Protein AF-A0A024TIN7-F1 (afdb_monomer_lite)

Secondary structure (DSSP, 8-state):
----HHHHHHHHHHHHHHHHHHHHHHHH-HHHHHHHHHHHHHHHHHHHHHHHHHHHHHHHHHHHHHHH--HHHHHHHHHHHHHHHHTHHHHHHHHHHHH-HHHHHHHHHHHHTTT-HHHHHHHHTS---S--HHHHHHHHHHHHHHHHHHHHHHHHHHHHHHHHTHHHHHHHHHHHHTTS-HHHHHHHHHHHHSTTTHHHHHHHHHHHHHHHHHHHHHHHHHHTHHHHHHHHHHHHHHHHHHT-

pLDDT: mean 75.23, std 8.18, range [35.28, 87.31]

Sequence (244 aa):
MPSRLPQHAINAAYGSYLACTGCIRALFHAEFRRSYHGPILWILLSTLAIAIAAHVMVFPVRVFLWLVGLTSLKDGLSNALHRSIAAVPFLCVAASRYLYPALFERLFMMGVAIRSPSLASTLAKIHVDYFTWEYALSVVQFTLYRVVLMLILGTGSLVFTPFFGGLFAVVTFSFKVRRMEVVFALSLLVLYLVSRTRSTALELVRLWFDARAIARELFTPFVDRLPALKAQAISNRDSHQICT

Organism: NCBI:txid157072

Radius of gyration: 22.8 Å; chains: 1; bounding box: 56×33×83 Å

Structure (mmCIF, N/CA/C/O backbone):
data_AF-A0A024TIN7-F1
#
_entry.id   AF-A0A024TIN7-F1
#
loop_
_atom_site.group_PDB
_atom_site.id
_atom_site.type_symbol
_atom_site.label_atom_id
_atom_site.label_alt_id
_atom_site.label_comp_id
_atom_site.label_asym_id
_atom_site.label_entity_id
_atom_site.label_seq_id
_atom_site.pdbx_PDB_ins_code
_atom_site.Cartn_x
_atom_site.Cartn_y
_atom_site.Cartn_z
_atom_site.occupancy
_atom_site.B_iso_or_equiv
_atom_site.auth_seq_id
_atom_site.auth_comp_id
_atom_site.auth_asym_id
_atom_site.auth_atom_id
_atom_site.pdbx_PDB_model_num
ATOM 1 N N . MET A 1 1 ? 24.681 -2.202 20.033 1.00 35.28 1 MET A N 1
ATOM 2 C CA . MET A 1 1 ? 23.216 -1.989 19.988 1.00 35.28 1 MET A CA 1
ATOM 3 C C . MET A 1 1 ? 22.556 -3.339 19.743 1.00 35.28 1 MET A C 1
ATOM 5 O O . MET A 1 1 ? 22.835 -3.911 18.696 1.00 35.28 1 MET A O 1
ATOM 9 N N . PRO A 1 2 ? 21.758 -3.885 20.677 1.00 35.88 2 PRO A N 1
ATOM 10 C CA . PRO A 1 2 ? 21.076 -5.153 20.447 1.00 35.88 2 PRO A CA 1
ATOM 11 C C . PRO A 1 2 ? 20.117 -4.983 19.265 1.00 35.88 2 PRO A C 1
ATOM 13 O O . PRO A 1 2 ? 19.416 -3.971 19.165 1.00 35.88 2 PRO A O 1
ATOM 16 N N . SER A 1 3 ? 20.149 -5.926 18.331 1.00 41.19 3 SER A N 1
ATOM 17 C CA . SER A 1 3 ? 19.382 -5.899 17.091 1.00 41.19 3 SER A CA 1
ATOM 18 C C . SER A 1 3 ? 17.884 -5.794 17.398 1.00 41.19 3 SER A C 1
ATOM 20 O O . SER A 1 3 ? 17.268 -6.729 17.887 1.00 41.19 3 SER A O 1
ATOM 22 N N . ARG A 1 4 ? 17.268 -4.644 17.088 1.00 51.34 4 ARG A N 1
ATOM 23 C CA . ARG A 1 4 ? 15.801 -4.441 17.133 1.00 51.34 4 ARG A CA 1
ATOM 24 C C . ARG A 1 4 ? 15.055 -5.160 15.992 1.00 51.34 4 ARG A C 1
ATOM 26 O O . ARG A 1 4 ? 13.830 -5.131 15.945 1.00 51.34 4 ARG A O 1
ATOM 33 N N . LEU A 1 5 ? 15.798 -5.799 15.084 1.00 49.78 5 LEU A N 1
ATOM 34 C CA . LEU A 1 5 ? 15.315 -6.520 13.899 1.00 49.78 5 LEU A CA 1
ATOM 35 C C . LEU A 1 5 ? 14.232 -7.585 14.180 1.00 49.78 5 LEU A C 1
ATOM 37 O O . LEU A 1 5 ? 13.192 -7.515 13.530 1.00 49.78 5 LEU A O 1
ATOM 41 N N . PRO A 1 6 ? 14.375 -8.520 15.145 1.00 58.91 6 PRO A N 1
ATOM 42 C CA . PRO A 1 6 ? 13.339 -9.525 15.378 1.00 58.91 6 PRO A CA 1
ATOM 43 C C . PRO A 1 6 ? 12.045 -8.899 15.914 1.00 58.91 6 PRO A C 1
ATOM 45 O O . PRO A 1 6 ? 10.958 -9.373 15.603 1.00 58.91 6 PRO A O 1
ATOM 48 N N . GLN A 1 7 ? 12.130 -7.793 16.660 1.00 62.03 7 GLN A N 1
ATOM 49 C CA . GLN A 1 7 ? 10.961 -7.189 17.297 1.00 62.03 7 GLN A CA 1
ATOM 50 C C . GLN A 1 7 ? 9.989 -6.570 16.282 1.00 62.03 7 GLN A C 1
ATOM 52 O O . GLN A 1 7 ? 8.777 -6.685 16.444 1.00 62.03 7 GLN A O 1
ATOM 57 N N . HIS A 1 8 ? 10.494 -5.925 15.225 1.00 62.44 8 HIS A N 1
ATOM 58 C CA . HIS A 1 8 ? 9.642 -5.321 14.195 1.00 62.44 8 HIS A CA 1
ATOM 59 C C . HIS A 1 8 ? 8.907 -6.376 13.366 1.00 62.44 8 HIS A C 1
ATOM 61 O O . HIS A 1 8 ? 7.699 -6.244 13.157 1.00 62.44 8 HIS A O 1
ATOM 67 N N . ALA A 1 9 ? 9.601 -7.447 12.975 1.00 64.19 9 ALA A N 1
ATOM 68 C CA . ALA A 1 9 ? 9.004 -8.575 12.268 1.00 64.19 9 ALA A CA 1
ATOM 69 C C . ALA A 1 9 ? 7.945 -9.295 13.121 1.00 64.19 9 ALA A C 1
ATOM 71 O O . ALA A 1 9 ? 6.843 -9.561 12.640 1.00 64.19 9 ALA A O 1
ATOM 72 N N . ILE A 1 10 ? 8.231 -9.532 14.407 1.00 68.38 10 ILE A N 1
ATOM 73 C CA . ILE A 1 10 ? 7.277 -10.132 15.352 1.00 68.38 10 ILE A CA 1
ATOM 74 C C . ILE A 1 10 ? 6.044 -9.238 15.518 1.00 68.38 10 ILE A C 1
ATOM 76 O O . ILE A 1 10 ? 4.920 -9.727 15.439 1.00 68.38 10 ILE A O 1
ATOM 80 N N . ASN A 1 11 ? 6.226 -7.926 15.682 1.00 67.56 11 ASN A N 1
ATOM 81 C CA . ASN A 1 11 ? 5.112 -6.985 15.805 1.00 67.56 11 ASN A CA 1
ATOM 82 C C . ASN A 1 11 ? 4.251 -6.937 14.534 1.00 67.56 11 ASN A C 1
ATOM 84 O O . ASN A 1 11 ? 3.028 -6.858 14.632 1.00 67.56 11 ASN A O 1
ATOM 88 N N . ALA A 1 12 ? 4.866 -7.010 13.350 1.00 66.75 12 ALA A N 1
ATOM 89 C CA . ALA A 1 12 ? 4.149 -7.041 12.077 1.00 66.75 12 ALA A CA 1
ATOM 90 C C . ALA A 1 12 ? 3.352 -8.344 11.896 1.00 66.75 12 ALA A C 1
ATOM 92 O O . ALA A 1 12 ? 2.175 -8.299 11.529 1.00 66.75 12 ALA A O 1
ATOM 93 N N . ALA A 1 13 ? 3.954 -9.496 12.206 1.00 71.25 13 ALA A N 1
ATOM 94 C CA . ALA A 1 13 ? 3.272 -10.791 12.182 1.00 71.25 13 ALA A CA 1
ATOM 95 C C . ALA A 1 13 ? 2.101 -10.818 13.173 1.00 71.25 13 ALA A C 1
ATOM 97 O O . ALA A 1 13 ? 0.998 -11.251 12.845 1.00 71.25 13 ALA A O 1
ATOM 98 N N . TYR A 1 14 ? 2.321 -10.274 14.367 1.00 72.25 14 TYR A N 1
ATOM 99 C CA . TYR A 1 14 ? 1.317 -10.204 15.412 1.00 72.25 14 TYR A CA 1
ATOM 100 C C . TYR A 1 14 ? 0.159 -9.252 15.065 1.00 72.25 14 TYR A C 1
ATOM 102 O O . TYR A 1 14 ? -1.007 -9.604 15.241 1.00 72.25 14 TYR A O 1
ATOM 110 N N . GLY A 1 15 ? 0.454 -8.078 14.501 1.00 69.75 15 GLY A N 1
ATOM 111 C CA . GLY A 1 15 ? -0.563 -7.157 13.987 1.00 69.75 15 GLY A CA 1
ATOM 112 C C . GLY A 1 15 ? -1.382 -7.768 12.847 1.00 69.75 15 GLY A C 1
ATOM 113 O O . GLY A 1 15 ? -2.603 -7.628 12.823 1.00 69.75 15 GLY A O 1
ATOM 114 N N . SER A 1 16 ? -0.730 -8.520 11.956 1.00 72.06 16 SER A N 1
ATOM 115 C CA . SER A 1 16 ? -1.398 -9.241 10.863 1.00 72.06 16 SER A CA 1
ATOM 116 C C . SER A 1 16 ? -2.324 -10.338 11.393 1.00 72.06 16 SER A C 1
ATOM 118 O O . SER A 1 16 ? -3.466 -10.449 10.954 1.00 72.06 16 SER A O 1
ATOM 120 N N . TYR A 1 17 ? -1.873 -11.104 12.391 1.00 78.88 17 TYR A N 1
ATOM 121 C CA . TYR A 1 17 ? -2.693 -12.106 13.071 1.00 78.88 17 TYR A CA 1
ATOM 122 C C . TYR A 1 17 ? -3.949 -11.489 13.706 1.00 78.88 17 TYR A C 1
ATOM 124 O O . TYR A 1 17 ? -5.056 -11.994 13.505 1.00 78.88 17 TYR A O 1
ATOM 132 N N . LEU A 1 18 ? -3.807 -10.371 14.425 1.00 74.38 18 LEU A N 1
ATOM 133 C CA . LEU A 1 18 ? -4.940 -9.667 15.036 1.00 74.38 18 LEU A CA 1
ATOM 134 C C . LEU A 1 18 ? -5.913 -9.102 13.994 1.00 74.38 18 LEU A C 1
ATOM 136 O O . LEU A 1 18 ? -7.125 -9.189 14.184 1.00 74.38 18 LEU A O 1
ATOM 140 N N . ALA A 1 19 ? -5.405 -8.565 12.882 1.00 73.38 19 ALA A N 1
ATOM 141 C CA . ALA A 1 19 ? -6.241 -8.072 11.791 1.00 73.38 19 ALA A CA 1
ATOM 142 C C . ALA A 1 19 ? -7.048 -9.209 11.141 1.00 73.38 19 ALA A C 1
ATOM 144 O O . ALA A 1 19 ? -8.266 -9.100 11.002 1.00 73.38 19 ALA A O 1
ATOM 145 N N . CYS A 1 20 ? -6.401 -10.332 10.811 1.00 79.31 20 CYS A N 1
ATOM 146 C CA . CYS A 1 20 ? -7.070 -11.490 10.217 1.00 79.31 20 CYS A CA 1
ATOM 147 C C . CYS A 1 20 ? -8.132 -12.078 11.151 1.00 79.31 20 CYS A C 1
ATOM 149 O O . CYS A 1 20 ? -9.267 -12.312 10.739 1.00 79.31 20 CYS A O 1
ATOM 151 N N . THR A 1 21 ? -7.790 -12.285 12.421 1.00 79.31 21 THR A N 1
ATOM 152 C CA . THR A 1 21 ? -8.727 -12.839 13.408 1.00 79.31 21 THR A CA 1
ATOM 153 C C . THR A 1 21 ? -9.888 -11.888 13.714 1.00 79.31 21 THR A C 1
ATOM 155 O O . THR A 1 21 ? -11.022 -12.349 13.845 1.00 79.31 21 THR A O 1
ATOM 158 N N . GLY A 1 22 ? -9.651 -10.572 13.735 1.00 75.44 22 GLY A N 1
ATOM 159 C CA . GLY A 1 22 ? -10.698 -9.550 13.824 1.00 75.44 22 GLY A CA 1
ATOM 160 C C . GLY A 1 22 ? -11.679 -9.607 12.650 1.00 75.44 22 GLY A C 1
ATOM 161 O O . GLY A 1 22 ? -12.890 -9.651 12.870 1.00 75.44 22 GLY A O 1
ATOM 162 N N . CYS A 1 23 ? -11.177 -9.707 11.414 1.00 78.12 23 CYS A N 1
ATOM 163 C CA . CYS A 1 23 ? -12.010 -9.871 10.218 1.00 78.12 23 CYS A CA 1
ATOM 164 C C . CYS A 1 23 ? -12.836 -11.164 10.259 1.00 78.12 23 CYS A C 1
ATOM 166 O O . CYS A 1 23 ? -14.039 -11.132 10.008 1.00 78.12 23 CYS A O 1
ATOM 168 N N . ILE A 1 24 ? -12.221 -12.292 10.629 1.00 81.56 24 ILE A N 1
ATOM 169 C CA . ILE A 1 24 ? -12.917 -13.580 10.766 1.00 81.56 24 ILE A CA 1
ATOM 170 C C . ILE A 1 24 ? -14.047 -13.462 11.795 1.00 81.56 24 ILE A C 1
ATOM 172 O O . ILE A 1 24 ? -15.178 -13.855 11.529 1.00 81.56 24 ILE A O 1
ATOM 176 N N . ARG A 1 25 ? -13.787 -12.868 12.960 1.00 77.62 25 ARG A N 1
ATOM 177 C CA . ARG A 1 25 ? -14.795 -12.729 14.018 1.00 77.62 25 ARG A CA 1
ATOM 178 C C . ARG A 1 25 ? -15.927 -11.777 13.631 1.00 77.62 25 ARG A C 1
ATOM 180 O O . ARG A 1 25 ? -17.085 -12.044 13.947 1.00 77.62 25 ARG A O 1
ATOM 187 N N . ALA A 1 26 ? -15.615 -10.708 12.908 1.00 77.50 26 ALA A N 1
ATOM 188 C CA . ALA A 1 26 ? -16.610 -9.794 12.364 1.00 77.50 26 ALA A CA 1
ATOM 189 C C . ALA A 1 26 ? -17.561 -10.485 11.372 1.00 77.50 26 ALA A C 1
ATOM 191 O O . ALA A 1 26 ? -18.754 -10.182 11.364 1.00 77.50 26 ALA A O 1
ATOM 192 N N . LEU A 1 27 ? -17.075 -11.478 10.613 1.00 77.12 27 LEU A N 1
ATOM 193 C CA . LEU A 1 27 ? -17.925 -12.328 9.771 1.00 77.12 27 LEU A CA 1
ATOM 194 C C . LEU A 1 27 ? -18.885 -13.196 10.594 1.00 77.12 27 LEU A C 1
ATOM 196 O O . LEU A 1 27 ? -19.970 -13.507 10.110 1.00 77.12 27 LEU A O 1
ATOM 200 N N . PHE A 1 28 ? -18.536 -13.566 11.828 1.00 80.06 28 PHE A N 1
ATOM 201 C CA . PHE A 1 28 ? -19.388 -14.377 12.706 1.00 80.06 28 PHE A CA 1
ATOM 202 C C . PHE A 1 28 ? -20.301 -13.555 13.638 1.00 80.06 28 PHE A C 1
ATOM 204 O O . PHE A 1 28 ? -21.284 -14.095 14.144 1.00 80.06 28 PHE A O 1
ATOM 211 N N . HIS A 1 29 ? -20.065 -12.250 13.821 1.00 81.88 29 HIS A N 1
ATOM 212 C CA . HIS A 1 29 ? -20.935 -11.379 14.623 1.00 81.88 29 HIS A CA 1
ATOM 213 C C . HIS A 1 29 ? -22.161 -10.887 13.833 1.00 81.88 29 HIS A C 1
ATOM 215 O O . HIS A 1 29 ? -22.060 -10.046 12.940 1.00 81.88 29 HIS A O 1
ATOM 221 N N . ALA A 1 30 ? -23.354 -11.364 14.206 1.00 78.25 30 ALA A N 1
ATOM 222 C CA . ALA A 1 30 ? -24.607 -11.037 13.519 1.00 78.25 30 ALA A CA 1
ATOM 223 C C . ALA A 1 30 ? -24.955 -9.535 13.532 1.00 78.25 30 ALA A C 1
ATOM 225 O O . ALA A 1 30 ? -25.418 -9.009 12.520 1.00 78.25 30 ALA A O 1
ATOM 226 N N . GLU A 1 31 ? -24.698 -8.838 14.641 1.00 79.31 31 GLU A N 1
ATOM 227 C CA . GLU A 1 31 ? -24.910 -7.387 14.752 1.00 79.31 31 GLU A CA 1
ATOM 228 C C . GLU A 1 31 ? -23.972 -6.603 13.837 1.00 79.31 31 GLU A C 1
ATOM 230 O O . GLU A 1 31 ? -24.406 -5.697 13.131 1.00 79.31 31 GLU A O 1
ATOM 235 N N . PHE A 1 32 ? -22.700 -7.006 13.779 1.00 78.00 32 PHE A N 1
ATOM 236 C CA . PHE A 1 32 ? -21.718 -6.387 12.896 1.00 78.00 32 PHE A CA 1
ATOM 237 C C . PHE A 1 32 ? -22.128 -6.542 11.430 1.00 78.00 32 PHE A C 1
ATOM 239 O O . PHE A 1 32 ? -22.141 -5.563 10.684 1.00 78.00 32 PHE A O 1
ATOM 246 N N . ARG A 1 33 ? -22.550 -7.750 11.033 1.00 77.56 33 ARG A N 1
ATOM 247 C CA . ARG A 1 33 ? -23.064 -7.996 9.683 1.00 77.56 33 ARG A CA 1
ATOM 248 C C . ARG A 1 33 ? -24.278 -7.130 9.373 1.00 77.56 33 ARG A C 1
ATOM 250 O O . ARG A 1 33 ? -24.299 -6.528 8.314 1.00 77.56 33 ARG A O 1
ATOM 257 N N . ARG A 1 34 ? -25.265 -7.028 10.269 1.00 79.94 34 ARG A N 1
ATOM 258 C CA . ARG A 1 34 ? -26.468 -6.210 10.024 1.00 79.94 34 ARG A CA 1
ATOM 259 C C . ARG A 1 34 ? -26.148 -4.720 9.917 1.00 79.94 34 ARG A C 1
ATOM 261 O O . ARG A 1 34 ? -26.615 -4.078 8.984 1.00 79.94 34 ARG A O 1
ATOM 268 N N . SER A 1 35 ? -25.335 -4.181 10.825 1.00 80.88 35 SER A N 1
ATOM 269 C CA .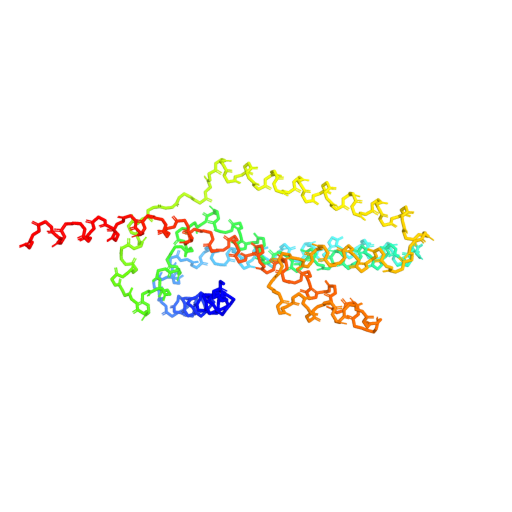 SER A 1 35 ? -25.002 -2.751 10.841 1.00 80.88 35 SER A CA 1
ATOM 270 C C . SER A 1 35 ? -24.095 -2.325 9.687 1.00 80.88 35 SER A C 1
ATOM 272 O O . SER A 1 35 ? -24.188 -1.186 9.240 1.00 80.88 35 SER A O 1
ATOM 274 N N . TYR A 1 36 ? -23.230 -3.216 9.196 1.00 77.81 36 TYR A N 1
ATOM 275 C CA . TYR A 1 36 ? -22.227 -2.876 8.183 1.00 77.81 36 TYR A CA 1
ATOM 276 C C . TYR A 1 36 ? -22.407 -3.595 6.844 1.00 77.81 36 TYR A C 1
ATOM 278 O O . TYR A 1 36 ? -21.563 -3.441 5.964 1.00 77.81 36 TYR A O 1
ATOM 286 N N . HIS A 1 37 ? -23.519 -4.311 6.638 1.00 79.81 37 HIS A N 1
ATOM 287 C CA . HIS A 1 37 ? -23.826 -4.964 5.362 1.00 79.81 37 HIS A CA 1
ATOM 288 C C . HIS A 1 37 ? -23.776 -3.977 4.191 1.00 79.81 37 HIS A C 1
ATOM 290 O O . HIS A 1 37 ? -23.093 -4.232 3.206 1.00 79.81 37 HIS A O 1
ATOM 296 N N . GLY A 1 38 ? -24.459 -2.833 4.317 1.00 82.00 38 GLY A N 1
ATOM 297 C CA . GLY A 1 38 ? -24.497 -1.791 3.286 1.00 82.00 38 GLY A CA 1
ATOM 298 C C . GLY A 1 38 ? -23.103 -1.260 2.928 1.00 82.00 38 GLY A C 1
ATOM 299 O O . GLY A 1 38 ? -22.714 -1.368 1.769 1.00 82.00 38 GLY A O 1
ATOM 300 N N . PRO A 1 39 ? -22.318 -0.755 3.899 1.00 80.12 39 PRO A N 1
ATOM 301 C CA . PRO A 1 39 ? -20.944 -0.309 3.663 1.00 80.12 39 PRO A CA 1
ATOM 302 C C . PRO A 1 39 ? -20.029 -1.385 3.064 1.00 80.12 39 PRO A C 1
ATOM 304 O O . PRO A 1 39 ? -19.308 -1.108 2.111 1.00 80.12 39 PRO A O 1
ATOM 307 N N . ILE A 1 40 ? -20.072 -2.623 3.569 1.00 79.56 40 ILE A N 1
ATOM 308 C CA . ILE A 1 40 ? -19.247 -3.729 3.052 1.00 79.56 40 ILE A CA 1
ATOM 309 C C . ILE A 1 40 ? -19.632 -4.065 1.608 1.00 79.56 40 ILE A C 1
ATOM 311 O O . ILE A 1 40 ? -18.755 -4.204 0.755 1.00 79.56 40 ILE A O 1
ATOM 315 N N . LEU A 1 41 ? -20.933 -4.150 1.319 1.00 84.19 41 LEU A N 1
ATOM 316 C CA . LEU A 1 41 ? -21.447 -4.377 -0.028 1.00 84.19 41 LEU A CA 1
ATOM 317 C C . LEU A 1 41 ? -21.042 -3.236 -0.964 1.00 84.19 41 LEU A C 1
ATOM 319 O O . LEU A 1 41 ? -20.603 -3.489 -2.080 1.00 84.19 41 LEU A O 1
ATOM 323 N N . TRP A 1 42 ? -21.131 -1.989 -0.500 1.00 82.38 42 TRP A N 1
ATOM 324 C CA . TRP A 1 42 ? -20.721 -0.821 -1.269 1.00 82.38 42 TRP A CA 1
ATOM 325 C C . TRP A 1 42 ? -19.230 -0.868 -1.607 1.00 82.38 42 TRP A C 1
ATOM 327 O O . TRP A 1 42 ? -18.872 -0.632 -2.756 1.00 82.38 42 TRP A O 1
ATOM 337 N N . ILE A 1 43 ? -18.360 -1.248 -0.665 1.00 81.25 43 ILE A N 1
ATOM 338 C CA . ILE A 1 43 ? -16.919 -1.418 -0.918 1.00 81.25 43 ILE A CA 1
ATOM 339 C C . ILE A 1 43 ? -16.678 -2.521 -1.951 1.00 81.25 43 ILE A C 1
ATOM 341 O O . ILE A 1 43 ? -15.909 -2.318 -2.889 1.00 81.25 43 ILE A O 1
ATOM 345 N N . LEU A 1 44 ? -17.341 -3.671 -1.810 1.00 83.19 44 LEU A N 1
ATOM 346 C CA . LEU A 1 44 ? -17.227 -4.801 -2.738 1.00 83.19 44 LEU A CA 1
ATOM 347 C C . LEU A 1 44 ? -17.677 -4.427 -4.153 1.00 83.19 44 LEU A C 1
ATOM 349 O O . LEU A 1 44 ? -16.934 -4.641 -5.111 1.00 83.19 44 LEU A O 1
ATOM 353 N N . LEU A 1 45 ? -18.860 -3.825 -4.280 1.00 87.12 45 LEU A N 1
ATOM 354 C CA . LEU A 1 45 ? -19.421 -3.400 -5.560 1.00 87.12 45 LEU A CA 1
ATOM 355 C C . LEU A 1 45 ? -18.602 -2.274 -6.186 1.00 87.12 45 LEU A C 1
ATOM 357 O O . LEU A 1 45 ? -18.341 -2.324 -7.381 1.00 87.12 45 LEU A O 1
ATOM 361 N N . SER A 1 46 ? -18.138 -1.304 -5.396 1.00 79.88 46 SER A N 1
ATOM 362 C CA . SER A 1 46 ? -17.281 -0.218 -5.887 1.00 79.88 46 SER A CA 1
ATOM 363 C C . SER A 1 46 ? -15.930 -0.751 -6.353 1.00 79.88 46 SER A C 1
ATOM 365 O O . SER A 1 46 ? -15.459 -0.373 -7.420 1.00 79.88 46 SER A O 1
ATOM 367 N N . THR A 1 47 ? -15.334 -1.689 -5.613 1.00 81.38 47 THR A N 1
ATOM 368 C CA . THR A 1 47 ? -14.079 -2.341 -6.014 1.00 81.38 47 THR A CA 1
ATOM 369 C C . THR A 1 47 ? -14.257 -3.094 -7.327 1.00 81.38 47 THR A C 1
ATOM 371 O O . THR A 1 47 ? -13.441 -2.943 -8.234 1.00 81.38 47 THR A O 1
ATOM 374 N N . LEU A 1 48 ? -15.339 -3.869 -7.457 1.00 85.00 48 LEU A N 1
ATOM 375 C CA . LEU A 1 48 ? -15.652 -4.607 -8.677 1.00 85.00 48 LEU A CA 1
ATOM 376 C C . LEU A 1 48 ? -15.919 -3.658 -9.853 1.00 85.00 48 LEU A C 1
ATOM 378 O O . LEU A 1 48 ? -15.341 -3.834 -10.921 1.00 85.00 48 LEU A O 1
ATOM 382 N N . ALA A 1 49 ? -16.738 -2.627 -9.650 1.00 85.88 49 ALA A N 1
ATOM 383 C CA . ALA A 1 49 ? -17.081 -1.646 -10.672 1.00 85.88 49 ALA A CA 1
ATOM 384 C C . ALA A 1 49 ? -15.849 -0.868 -11.151 1.00 85.88 49 ALA A C 1
ATOM 386 O O . ALA A 1 49 ? -15.637 -0.751 -12.355 1.00 85.88 49 ALA A O 1
ATOM 387 N N . ILE A 1 50 ? -14.997 -0.397 -10.234 1.00 84.25 50 ILE A N 1
ATOM 388 C CA . ILE A 1 50 ? -13.754 0.304 -10.579 1.00 84.25 50 ILE A CA 1
ATOM 389 C C . ILE A 1 50 ? -12.776 -0.656 -11.265 1.00 84.25 50 ILE A C 1
ATOM 391 O O . ILE A 1 50 ? -12.131 -0.264 -12.233 1.00 84.25 50 ILE A O 1
ATOM 395 N N . ALA A 1 51 ? -12.680 -1.916 -10.833 1.00 81.75 51 ALA A N 1
ATOM 396 C CA . ALA A 1 51 ? -11.819 -2.902 -11.484 1.00 81.75 51 ALA A CA 1
ATOM 397 C C . ALA A 1 51 ? -12.282 -3.218 -12.916 1.00 81.75 51 ALA A C 1
ATOM 399 O O . ALA A 1 51 ? -11.440 -3.322 -13.812 1.00 81.75 51 ALA A O 1
ATOM 400 N N . ILE A 1 52 ? -13.596 -3.330 -13.148 1.00 84.25 52 ILE A N 1
ATOM 401 C CA . ILE A 1 52 ? -14.185 -3.514 -14.482 1.00 84.25 52 ILE A CA 1
ATOM 402 C C . ILE A 1 52 ? -13.960 -2.264 -15.331 1.00 84.25 52 ILE A C 1
ATOM 404 O O . ILE A 1 52 ? -13.440 -2.376 -16.436 1.00 84.25 52 ILE A O 1
ATOM 408 N N . ALA A 1 53 ? -14.279 -1.074 -14.818 1.00 83.75 53 ALA A N 1
ATOM 409 C CA . ALA A 1 53 ? -14.078 0.185 -15.532 1.00 83.75 53 ALA A CA 1
ATOM 410 C C . ALA A 1 53 ? -12.605 0.388 -15.909 1.00 83.75 53 ALA A C 1
ATOM 412 O O . ALA A 1 53 ? -12.299 0.749 -17.044 1.00 83.75 53 ALA A O 1
ATOM 413 N N . ALA A 1 54 ? -11.683 0.078 -14.996 1.00 79.44 54 ALA A N 1
ATOM 414 C CA . ALA A 1 54 ? -10.257 0.121 -15.270 1.00 79.44 54 ALA A CA 1
ATOM 415 C C . ALA A 1 54 ? -9.861 -0.901 -16.349 1.00 79.44 54 ALA A C 1
ATOM 417 O O . ALA A 1 54 ? -9.146 -0.538 -17.276 1.00 79.44 54 ALA A O 1
ATOM 418 N N . HIS A 1 55 ? -10.369 -2.139 -16.315 1.00 77.56 55 HIS A N 1
ATOM 419 C CA . HIS A 1 55 ? -10.134 -3.112 -17.393 1.00 77.56 55 HIS A CA 1
ATOM 420 C C . HIS A 1 55 ? -10.665 -2.631 -18.748 1.00 77.56 55 HIS A C 1
ATOM 422 O O . HIS A 1 55 ? -9.951 -2.725 -19.747 1.00 77.56 55 HIS A O 1
ATOM 428 N N . VAL A 1 56 ? -11.882 -2.083 -18.782 1.00 83.56 56 VAL A N 1
ATOM 429 C CA . VAL A 1 56 ? -12.523 -1.566 -19.998 1.00 83.56 56 VAL A CA 1
ATOM 430 C C . VAL A 1 56 ? -11.759 -0.368 -20.559 1.00 83.56 56 VAL A C 1
ATOM 432 O O . VAL A 1 56 ? -11.590 -0.288 -21.768 1.00 83.56 56 VAL A O 1
ATOM 435 N N . MET A 1 57 ? -11.236 0.522 -19.712 1.00 79.31 57 MET A N 1
ATOM 436 C CA . MET A 1 57 ? -10.411 1.669 -20.124 1.00 79.31 57 MET A CA 1
ATOM 437 C C . MET A 1 57 ? -9.016 1.253 -20.613 1.00 79.31 57 MET A C 1
ATOM 439 O O . MET A 1 57 ? -8.466 1.846 -21.538 1.00 79.31 57 MET A O 1
ATOM 443 N N . VAL A 1 58 ? -8.429 0.217 -20.010 1.00 76.50 58 VAL A N 1
ATOM 444 C CA . VAL A 1 58 ? -7.088 -0.288 -20.351 1.00 76.50 58 VAL A CA 1
ATOM 445 C C . VAL A 1 58 ? -7.092 -1.095 -21.649 1.00 76.50 58 VAL A C 1
ATOM 447 O O . VAL A 1 58 ? -6.102 -1.094 -22.384 1.00 76.50 58 VAL A O 1
ATOM 450 N N . PHE A 1 59 ? -8.194 -1.781 -21.949 1.00 78.25 59 PHE A N 1
ATOM 451 C CA . PHE A 1 59 ? -8.345 -2.610 -23.141 1.00 78.25 59 PHE A CA 1
ATOM 452 C C . PHE A 1 59 ? -8.105 -1.863 -24.471 1.00 78.25 59 PHE A C 1
ATOM 454 O O . PHE A 1 59 ? -7.231 -2.305 -25.221 1.00 78.25 59 PHE A O 1
ATOM 461 N N . PRO A 1 60 ? -8.759 -0.722 -24.780 1.00 77.94 60 PRO A N 1
ATOM 462 C CA . PRO A 1 60 ? -8.533 0.003 -26.030 1.00 77.94 60 PRO A CA 1
ATOM 463 C C . PRO A 1 60 ? -7.105 0.545 -26.128 1.00 77.94 60 PRO A C 1
ATOM 465 O O . PRO A 1 60 ? -6.514 0.515 -27.203 1.00 77.94 60 PRO A O 1
ATOM 468 N N . VAL A 1 61 ? -6.504 0.951 -25.004 1.00 74.88 61 VAL A N 1
ATOM 469 C CA . VAL A 1 61 ? -5.098 1.380 -24.961 1.00 74.88 61 VAL A CA 1
ATOM 470 C C . VAL A 1 61 ? -4.165 0.218 -25.312 1.00 74.88 61 VAL A C 1
ATOM 472 O O . VAL A 1 61 ? -3.228 0.396 -26.087 1.00 74.88 61 VAL A O 1
ATOM 475 N N . ARG A 1 62 ? -4.431 -0.999 -24.816 1.00 72.00 62 ARG A N 1
ATOM 476 C CA . ARG A 1 62 ? -3.676 -2.203 -25.210 1.00 72.00 62 ARG A CA 1
ATOM 477 C C . ARG A 1 62 ? -3.832 -2.536 -26.689 1.00 72.00 62 ARG A C 1
ATOM 479 O O . ARG A 1 62 ? -2.833 -2.870 -27.320 1.00 72.00 62 ARG A O 1
ATOM 486 N N . VAL A 1 63 ? -5.049 -2.452 -27.226 1.00 77.00 63 VAL A N 1
ATOM 487 C CA . VAL A 1 63 ? -5.326 -2.711 -28.649 1.00 77.00 63 VAL A CA 1
ATOM 488 C C . VAL A 1 63 ? -4.612 -1.682 -29.528 1.00 77.00 63 VAL A C 1
ATOM 490 O O . VAL A 1 63 ? -3.947 -2.055 -30.490 1.00 77.00 63 VAL A O 1
ATOM 493 N N . PHE A 1 64 ? -4.646 -0.403 -29.154 1.00 78.06 64 PHE A N 1
ATOM 494 C CA . PHE A 1 64 ? -3.926 0.664 -29.849 1.00 78.06 64 PHE A CA 1
ATOM 495 C C . PHE A 1 64 ? -2.404 0.454 -29.823 1.00 78.06 64 PHE A C 1
ATOM 497 O O . PHE A 1 64 ? -1.752 0.495 -30.862 1.00 78.06 64 PHE A O 1
ATOM 504 N N . LEU A 1 65 ? -1.826 0.146 -28.658 1.00 73.88 65 LEU A N 1
ATOM 505 C CA . LEU A 1 65 ? -0.393 -0.157 -28.532 1.00 73.88 65 LEU A CA 1
ATOM 506 C C . LEU A 1 65 ? 0.015 -1.421 -29.304 1.00 73.88 65 LEU A C 1
ATOM 508 O O . LEU A 1 65 ? 1.161 -1.532 -29.737 1.00 73.88 65 LEU A O 1
ATOM 512 N N . TRP A 1 66 ? -0.900 -2.383 -29.461 1.00 69.31 66 TRP A N 1
ATOM 513 C CA . TRP A 1 66 ? -0.690 -3.564 -30.295 1.00 69.31 66 TRP A CA 1
ATOM 514 C C . TRP A 1 66 ? -0.651 -3.203 -31.786 1.00 69.31 66 TRP A C 1
ATOM 516 O O . TRP A 1 66 ? 0.252 -3.666 -32.477 1.00 69.31 66 TRP A O 1
ATOM 526 N N . LEU A 1 67 ? -1.547 -2.325 -32.249 1.00 77.94 67 LEU A N 1
ATOM 527 C CA . LEU A 1 67 ? -1.599 -1.846 -33.638 1.00 77.94 67 LEU A CA 1
ATOM 528 C C . LEU A 1 67 ? -0.389 -0.982 -34.028 1.00 77.94 67 LEU A C 1
ATOM 530 O O . LEU A 1 67 ? 0.082 -1.057 -35.157 1.00 77.94 67 LEU A O 1
ATOM 534 N N . VAL A 1 68 ? 0.125 -0.170 -33.102 1.00 79.31 68 VAL A N 1
ATOM 535 C CA . VAL A 1 68 ? 1.188 0.819 -33.367 1.00 79.31 68 VAL A CA 1
ATOM 536 C C . VAL A 1 68 ? 2.608 0.217 -33.332 1.00 79.31 68 VAL A C 1
ATOM 538 O O . VAL A 1 68 ? 3.565 0.850 -33.768 1.00 79.31 68 VAL A O 1
ATOM 541 N N . GLY A 1 69 ? 2.786 -1.013 -32.838 1.00 69.69 69 GLY A N 1
ATOM 542 C CA . GLY A 1 69 ? 4.067 -1.734 -32.931 1.00 69.69 69 GLY A CA 1
ATOM 543 C C . GLY A 1 69 ? 5.209 -1.218 -32.035 1.00 69.69 69 GLY A C 1
ATOM 544 O O . GLY A 1 69 ? 6.316 -1.750 -32.098 1.00 69.69 69 GLY A O 1
ATOM 545 N N . LEU A 1 70 ? 4.971 -0.237 -31.154 1.00 67.12 70 LEU A N 1
ATOM 546 C CA . LEU A 1 70 ? 5.965 0.245 -30.181 1.00 67.12 70 LEU A CA 1
ATOM 547 C C . LEU A 1 70 ? 6.123 -0.733 -29.000 1.00 67.12 70 LEU A C 1
ATOM 549 O O . LEU A 1 70 ? 5.540 -0.552 -27.932 1.00 67.12 70 LEU A O 1
ATOM 553 N N . THR A 1 71 ? 6.940 -1.770 -29.175 1.00 66.00 71 THR A N 1
ATOM 554 C CA . THR A 1 71 ? 7.109 -2.889 -28.224 1.00 66.00 71 THR A CA 1
ATOM 555 C C . THR A 1 71 ? 7.582 -2.470 -26.824 1.00 66.00 71 THR A C 1
ATOM 557 O O . THR A 1 71 ? 6.997 -2.895 -25.831 1.00 66.00 71 THR A O 1
ATOM 560 N N . SER A 1 72 ? 8.569 -1.576 -26.713 1.00 62.47 72 SER A N 1
ATOM 561 C CA . SER A 1 72 ? 9.120 -1.149 -25.409 1.00 62.47 72 SER A CA 1
ATOM 562 C C . SER A 1 72 ? 8.139 -0.291 -24.587 1.00 62.47 72 SER A C 1
ATOM 564 O O . SER A 1 72 ? 7.951 -0.501 -23.386 1.00 62.47 72 SER A O 1
ATOM 566 N N . LEU A 1 73 ? 7.438 0.641 -25.245 1.00 62.94 73 LEU A N 1
ATOM 567 C CA . LEU A 1 73 ? 6.396 1.465 -24.616 1.00 62.94 73 LEU A CA 1
ATOM 568 C C . LEU A 1 73 ? 5.143 0.642 -24.289 1.00 62.94 73 LEU A C 1
ATOM 570 O O . LEU A 1 73 ? 4.537 0.842 -23.236 1.00 62.94 73 LEU A O 1
ATOM 574 N N . LYS A 1 74 ? 4.796 -0.324 -25.146 1.00 65.62 74 LYS A N 1
ATOM 575 C CA . LYS A 1 74 ? 3.702 -1.277 -24.936 1.00 65.62 74 LYS A CA 1
ATOM 576 C C . LYS A 1 74 ? 3.897 -2.082 -23.657 1.00 65.62 74 LYS A C 1
ATOM 578 O O . LYS A 1 74 ? 2.978 -2.130 -22.841 1.00 65.62 74 LYS A O 1
ATOM 583 N N . ASP A 1 75 ? 5.072 -2.670 -23.454 1.00 65.56 75 ASP A N 1
ATOM 584 C CA . ASP A 1 75 ? 5.331 -3.504 -22.278 1.00 65.56 75 ASP A CA 1
ATOM 585 C C . ASP A 1 75 ? 5.400 -2.667 -20.997 1.00 65.56 75 ASP A C 1
ATOM 587 O O . ASP A 1 75 ? 4.850 -3.061 -19.968 1.00 65.56 75 ASP A O 1
ATOM 591 N N . GLY A 1 76 ? 5.992 -1.471 -21.054 1.00 65.88 76 GLY A N 1
ATOM 592 C CA . GLY A 1 76 ? 6.018 -0.545 -19.921 1.00 65.88 76 GLY A CA 1
ATOM 593 C C . GLY A 1 76 ? 4.621 -0.078 -19.500 1.00 65.88 76 GLY A C 1
ATOM 594 O O . GLY A 1 76 ? 4.260 -0.169 -18.323 1.00 65.88 76 GLY A O 1
ATOM 595 N N . LEU A 1 77 ? 3.816 0.380 -20.461 1.00 66.94 77 LEU A N 1
ATOM 596 C CA . LEU A 1 77 ? 2.498 0.958 -20.211 1.00 66.94 77 LEU A CA 1
ATOM 597 C C . LEU A 1 77 ? 1.448 -0.112 -19.888 1.00 66.94 77 LEU A C 1
ATOM 599 O O . LEU A 1 77 ? 0.694 0.047 -18.934 1.00 66.94 77 LEU A O 1
ATOM 603 N N . SER A 1 78 ? 1.438 -1.245 -20.594 1.00 66.38 78 SER A N 1
ATOM 604 C CA . SER A 1 78 ? 0.533 -2.368 -20.300 1.00 66.38 78 SER A CA 1
ATOM 605 C C . SER A 1 78 ? 0.752 -2.932 -18.894 1.00 66.38 78 SER A C 1
ATOM 607 O O . SER A 1 78 ? -0.209 -3.280 -18.202 1.00 66.38 78 SER A O 1
ATOM 609 N N . ASN A 1 79 ? 2.010 -2.990 -18.452 1.00 69.25 79 ASN A N 1
ATOM 610 C CA . ASN A 1 79 ? 2.377 -3.481 -17.130 1.00 69.25 79 ASN A CA 1
ATOM 611 C C . ASN A 1 79 ? 2.072 -2.431 -16.042 1.00 69.25 79 ASN A C 1
ATOM 613 O O . ASN A 1 79 ? 1.625 -2.784 -14.955 1.00 69.25 79 ASN A O 1
ATOM 617 N N . ALA A 1 80 ? 2.217 -1.133 -16.334 1.00 67.56 80 ALA A N 1
ATOM 618 C CA . ALA A 1 80 ? 1.756 -0.060 -15.446 1.00 67.56 80 ALA A CA 1
ATOM 619 C C . ALA A 1 80 ? 0.224 -0.054 -15.279 1.00 67.56 80 ALA A C 1
ATOM 621 O O . ALA A 1 80 ? -0.270 0.054 -14.159 1.00 67.56 80 ALA A O 1
ATOM 622 N N . LEU A 1 81 ? -0.517 -0.241 -16.373 1.00 69.56 81 LEU A N 1
ATOM 623 C CA . LEU A 1 81 ? -1.979 -0.296 -16.381 1.00 69.56 81 LEU A CA 1
ATOM 624 C C . LEU A 1 81 ? -2.521 -1.551 -15.691 1.00 69.56 81 LEU A C 1
ATOM 626 O O . LEU A 1 81 ? -3.496 -1.485 -14.958 1.00 69.56 81 LEU A O 1
ATOM 630 N N . HIS A 1 82 ? -1.880 -2.707 -15.862 1.00 71.12 82 HIS A N 1
ATOM 631 C CA . HIS A 1 82 ? -2.279 -3.900 -15.114 1.00 71.12 82 HIS A CA 1
ATOM 632 C C . HIS A 1 82 ? -2.080 -3.713 -13.600 1.00 71.12 82 HIS A C 1
ATOM 634 O O . HIS A 1 82 ? -2.921 -4.111 -12.796 1.00 71.12 82 HIS A O 1
ATOM 640 N N . ARG A 1 83 ? -0.991 -3.045 -13.206 1.00 68.38 83 ARG A N 1
ATOM 641 C CA . ARG A 1 83 ? -0.696 -2.743 -11.799 1.00 68.38 83 ARG A CA 1
ATOM 642 C C . ARG A 1 83 ? -1.645 -1.718 -11.192 1.00 68.38 83 ARG A C 1
ATOM 644 O O . ARG A 1 83 ? -1.991 -1.864 -10.024 1.00 68.38 83 ARG A O 1
ATOM 651 N N . SER A 1 84 ? -2.083 -0.709 -11.946 1.00 69.12 84 SER A N 1
ATOM 652 C CA . SER A 1 84 ? -3.066 0.252 -11.430 1.00 69.12 84 SER A CA 1
ATOM 653 C C . SER A 1 84 ? -4.391 -0.431 -11.094 1.00 69.12 84 SER A C 1
ATOM 655 O O . SER A 1 84 ? -5.007 -0.086 -10.090 1.00 69.12 84 SER A O 1
ATOM 657 N N . ILE A 1 85 ? -4.775 -1.467 -11.847 1.00 73.56 85 ILE A N 1
ATOM 658 C CA . ILE A 1 85 ? -5.951 -2.281 -11.529 1.00 73.56 85 ILE A CA 1
ATOM 659 C C . ILE A 1 85 ? -5.747 -3.080 -10.234 1.00 73.56 85 ILE A C 1
ATOM 661 O O . ILE A 1 85 ? -6.641 -3.124 -9.392 1.00 73.56 85 ILE A O 1
ATOM 665 N N . ALA A 1 86 ? -4.564 -3.665 -10.026 1.00 71.62 86 ALA A N 1
ATOM 666 C CA . ALA A 1 86 ? -4.246 -4.388 -8.791 1.00 71.62 86 ALA A CA 1
ATOM 667 C C . ALA A 1 86 ? -4.256 -3.485 -7.537 1.00 71.62 86 ALA A C 1
ATOM 669 O O . ALA A 1 86 ? -4.448 -3.978 -6.426 1.00 71.62 86 ALA A O 1
ATOM 670 N N . ALA A 1 87 ? -4.092 -2.168 -7.701 1.00 71.44 87 ALA A N 1
ATOM 671 C CA . ALA A 1 87 ? -4.183 -1.192 -6.616 1.00 71.44 87 ALA A CA 1
ATOM 672 C C . ALA A 1 87 ? -5.632 -0.819 -6.233 1.00 71.44 87 ALA A C 1
ATOM 674 O O . ALA A 1 87 ? -5.854 -0.276 -5.149 1.00 71.44 87 ALA A O 1
ATOM 675 N N . VAL A 1 88 ? -6.625 -1.118 -7.082 1.00 75.62 88 VAL A N 1
ATOM 676 C CA . VAL A 1 88 ? -8.033 -0.719 -6.890 1.00 75.62 88 VAL A CA 1
ATOM 677 C C . VAL A 1 88 ? -8.629 -1.208 -5.563 1.00 75.62 88 VAL A C 1
ATOM 679 O O . VAL A 1 88 ? -9.209 -0.377 -4.860 1.00 75.62 88 VAL A O 1
ATOM 682 N N . PRO A 1 89 ? -8.471 -2.484 -5.148 1.00 71.31 89 PRO A N 1
ATOM 683 C CA . PRO A 1 89 ? -9.006 -2.944 -3.865 1.00 71.31 89 PRO A CA 1
ATOM 684 C C . PRO A 1 89 ? -8.418 -2.172 -2.683 1.00 71.31 89 PRO A C 1
ATOM 686 O O . PRO A 1 89 ? -9.135 -1.803 -1.757 1.00 71.31 89 PRO A O 1
ATOM 689 N N . PHE A 1 90 ? -7.123 -1.858 -2.737 1.00 72.50 90 PHE A N 1
ATOM 690 C CA . PHE A 1 90 ? -6.445 -1.113 -1.680 1.00 72.50 90 PHE A CA 1
ATOM 691 C C . PHE A 1 90 ? -6.900 0.343 -1.611 1.00 72.50 90 PHE A C 1
ATOM 693 O O . PHE A 1 90 ? -7.105 0.860 -0.516 1.00 72.50 90 PHE A O 1
ATOM 700 N N . LEU A 1 91 ? -7.118 0.986 -2.761 1.00 74.69 91 LEU A N 1
ATOM 701 C CA . LEU A 1 91 ? -7.692 2.330 -2.825 1.00 74.69 91 LEU A CA 1
ATOM 702 C C . LEU A 1 91 ? -9.114 2.359 -2.262 1.00 74.69 91 LEU A C 1
ATOM 704 O O . LEU A 1 91 ? -9.450 3.277 -1.522 1.00 74.69 91 LEU A O 1
ATOM 708 N N . CYS A 1 92 ? -9.927 1.339 -2.545 1.00 75.38 92 CYS A N 1
ATOM 709 C CA . CYS A 1 92 ? -11.283 1.238 -2.008 1.00 75.38 92 CYS A CA 1
ATOM 710 C C . CYS A 1 92 ? -11.278 1.017 -0.491 1.00 75.38 92 CYS A C 1
ATOM 712 O O . CYS A 1 92 ? -12.037 1.669 0.222 1.00 75.38 92 CYS A O 1
ATOM 714 N N . VAL A 1 93 ? -10.387 0.162 0.024 1.00 75.69 93 VAL A N 1
ATOM 715 C CA . VAL A 1 93 ? -10.201 -0.031 1.471 1.00 75.69 93 VAL A CA 1
ATOM 716 C C . VAL A 1 93 ? -9.731 1.268 2.132 1.00 75.69 93 VAL A C 1
ATOM 718 O O . VAL A 1 93 ? -10.310 1.679 3.137 1.00 75.69 93 VAL A O 1
ATOM 721 N N . ALA A 1 94 ? -8.756 1.968 1.551 1.00 75.38 94 ALA A N 1
ATOM 722 C CA . ALA A 1 94 ? -8.291 3.255 2.064 1.00 75.38 94 ALA A CA 1
ATOM 723 C C . ALA A 1 94 ? -9.404 4.318 2.043 1.00 75.38 94 ALA A C 1
ATOM 725 O O . ALA A 1 94 ? -9.647 4.962 3.057 1.00 75.38 94 ALA A O 1
ATOM 726 N N . ALA A 1 95 ? -10.145 4.455 0.942 1.00 75.00 95 ALA A N 1
ATOM 727 C CA . ALA A 1 95 ? -11.281 5.373 0.847 1.00 75.00 95 ALA A CA 1
ATOM 728 C C . ALA A 1 95 ? -12.374 5.033 1.872 1.00 75.00 95 ALA A C 1
ATOM 730 O O . ALA A 1 95 ? -12.907 5.916 2.542 1.00 75.00 95 ALA A O 1
ATOM 731 N N . SER A 1 96 ? -12.659 3.744 2.065 1.00 75.88 96 SER A N 1
ATOM 732 C CA . SER A 1 96 ? -13.644 3.292 3.046 1.00 75.88 96 SER A CA 1
ATOM 733 C C . SER A 1 96 ? -13.243 3.589 4.488 1.00 75.88 96 SER A C 1
ATOM 735 O O . SER A 1 96 ? -14.117 3.828 5.315 1.00 75.88 96 SER A O 1
ATOM 737 N N . ARG A 1 97 ? -11.940 3.643 4.790 1.00 77.94 97 ARG A N 1
ATOM 738 C CA . ARG A 1 97 ? -11.440 4.069 6.102 1.00 77.94 97 ARG A CA 1
ATOM 739 C C . ARG A 1 97 ? -11.817 5.519 6.398 1.00 77.94 97 ARG A C 1
ATOM 741 O O . ARG A 1 97 ? -12.142 5.823 7.540 1.00 77.94 97 ARG A O 1
ATOM 748 N N . TYR A 1 98 ? -11.806 6.388 5.390 1.00 76.94 98 TYR A N 1
ATOM 749 C CA . TYR A 1 98 ? -12.208 7.788 5.544 1.00 76.94 98 TYR A CA 1
ATOM 750 C C . TYR A 1 98 ? -13.729 7.971 5.563 1.00 76.94 98 TYR A C 1
ATOM 752 O O . TYR A 1 98 ? -14.230 8.794 6.321 1.00 76.94 98 TYR A O 1
ATOM 760 N N . LEU A 1 99 ? -14.468 7.192 4.767 1.00 78.00 99 LEU A N 1
ATOM 761 C CA . LEU A 1 99 ? -15.933 7.279 4.692 1.00 78.00 99 LEU A CA 1
ATOM 762 C C . LEU A 1 99 ? -16.638 6.607 5.883 1.00 78.00 99 LEU A C 1
ATOM 764 O O . LEU A 1 99 ? -17.685 7.071 6.325 1.00 78.00 99 LEU A O 1
ATOM 768 N N . TYR A 1 100 ? -16.068 5.521 6.412 1.00 79.12 100 TYR A N 1
ATOM 769 C CA . TYR A 1 100 ? -16.634 4.713 7.496 1.00 79.12 100 TYR A CA 1
ATOM 770 C C . TYR A 1 100 ? -15.583 4.401 8.581 1.00 79.12 100 TYR A C 1
ATOM 772 O O . TYR A 1 100 ? -15.269 3.230 8.818 1.00 79.12 100 TYR A O 1
ATOM 780 N N . PRO A 1 101 ? -15.049 5.408 9.298 1.00 77.12 101 PRO A N 1
ATOM 781 C CA . PRO A 1 101 ? -13.992 5.198 10.295 1.00 77.12 101 PRO A CA 1
ATOM 782 C C . PRO A 1 101 ? -14.414 4.227 11.412 1.00 77.12 101 PRO A C 1
ATOM 784 O O . PRO A 1 101 ? -13.647 3.341 11.795 1.00 77.12 101 PRO A O 1
ATOM 787 N N . ALA A 1 102 ? -15.678 4.294 11.846 1.00 79.62 102 ALA A N 1
ATOM 788 C CA . ALA A 1 102 ? -16.238 3.419 12.880 1.00 79.62 102 ALA A CA 1
ATOM 789 C C . ALA A 1 102 ? -16.212 1.917 12.516 1.00 79.62 102 ALA A C 1
ATOM 791 O O . ALA A 1 102 ? -16.147 1.067 13.406 1.00 79.62 102 ALA A O 1
ATOM 792 N N . LEU A 1 103 ? -16.250 1.571 11.220 1.00 79.25 103 LEU A N 1
ATOM 793 C CA . LEU A 1 103 ? -16.137 0.185 10.748 1.00 79.25 103 LEU A CA 1
ATOM 794 C C . LEU A 1 103 ? -14.757 -0.389 11.100 1.00 79.25 103 LEU A C 1
ATOM 796 O O . LEU A 1 103 ? -14.657 -1.474 11.677 1.00 79.25 103 LEU A O 1
ATOM 800 N N . PHE A 1 104 ? -13.701 0.360 10.780 1.00 77.75 104 PHE A N 1
ATOM 801 C CA . PHE A 1 104 ? -12.315 -0.044 11.015 1.00 77.75 104 PHE A CA 1
ATOM 802 C C . PHE A 1 104 ? -11.970 -0.066 12.503 1.00 77.75 104 PHE A C 1
ATOM 804 O O . PHE A 1 104 ? -11.284 -0.984 12.953 1.00 77.75 104 PHE A O 1
ATOM 811 N N . GLU A 1 105 ? -12.487 0.887 13.283 1.00 79.00 105 GLU A N 1
ATOM 812 C CA . GLU A 1 105 ? -12.341 0.872 14.742 1.00 79.00 105 GLU A CA 1
ATOM 813 C C . GLU A 1 105 ? -12.937 -0.386 15.361 1.00 79.00 105 GLU A C 1
ATOM 815 O O . GLU A 1 105 ? -12.268 -1.068 16.136 1.00 79.00 105 GLU A O 1
ATOM 820 N N . ARG A 1 106 ? -14.177 -0.733 15.000 1.00 80.25 106 ARG A N 1
ATOM 821 C CA . ARG A 1 106 ? -14.844 -1.919 15.548 1.00 80.25 106 ARG A CA 1
ATOM 822 C C . ARG A 1 106 ? -14.150 -3.213 15.140 1.00 80.25 106 ARG A C 1
ATOM 824 O O . ARG A 1 106 ? -13.974 -4.078 15.996 1.00 80.25 106 ARG A O 1
ATOM 831 N N . LEU A 1 107 ? -13.714 -3.333 13.883 1.00 79.31 107 LEU A N 1
ATOM 832 C CA . LEU A 1 107 ? -12.929 -4.482 13.408 1.00 79.31 107 LEU A CA 1
ATOM 833 C C . LEU A 1 107 ? -11.655 -4.671 14.230 1.00 79.31 107 LEU A C 1
ATOM 835 O O . LEU A 1 107 ? -11.340 -5.781 14.662 1.00 79.31 107 LEU A O 1
ATOM 839 N N . PHE A 1 108 ? -10.949 -3.575 14.492 1.00 78.38 108 PHE A N 1
ATOM 840 C CA . 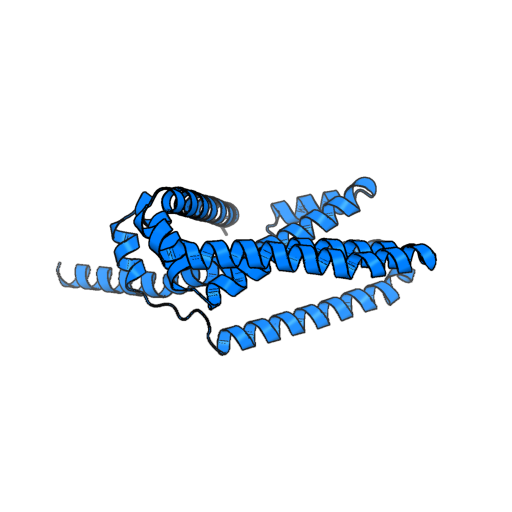PHE A 1 108 ? -9.738 -3.609 15.293 1.00 78.38 108 PHE A CA 1
ATOM 841 C C . PHE A 1 108 ? -10.008 -3.971 16.751 1.00 78.38 108 PHE A C 1
ATOM 843 O O . PHE A 1 108 ? -9.347 -4.861 17.286 1.00 78.38 108 PHE A O 1
ATOM 850 N N . MET A 1 109 ? -10.992 -3.335 17.394 1.00 81.88 109 MET A N 1
ATOM 851 C CA . MET A 1 109 ? -11.324 -3.640 18.788 1.00 81.88 109 MET A CA 1
ATOM 852 C C . MET A 1 109 ? -11.785 -5.086 18.954 1.00 81.88 109 MET A C 1
ATOM 854 O O . MET A 1 109 ? -11.418 -5.721 19.939 1.00 81.88 109 MET A O 1
ATOM 858 N N . MET A 1 110 ? -12.506 -5.645 17.975 1.00 79.56 110 MET A N 1
ATOM 859 C CA . MET A 1 110 ? -12.850 -7.070 17.956 1.00 79.56 110 MET A CA 1
ATOM 860 C C . MET A 1 110 ? -11.613 -7.970 17.890 1.00 79.56 110 MET A C 1
ATOM 862 O O . MET A 1 110 ? -11.592 -9.000 18.562 1.00 79.56 110 MET A O 1
ATOM 866 N N . GLY A 1 111 ? -10.584 -7.586 17.128 1.00 78.50 111 GLY A N 1
ATOM 867 C CA . GLY A 1 111 ? -9.301 -8.291 17.088 1.00 78.50 111 GLY A CA 1
ATOM 868 C C . GLY A 1 111 ? -8.544 -8.210 18.418 1.00 78.50 111 GLY A C 1
ATOM 869 O O . GLY A 1 111 ? -8.125 -9.231 18.961 1.00 78.50 111 GLY A O 1
ATOM 870 N N . VAL A 1 112 ? -8.416 -7.015 19.004 1.00 79.00 112 VAL A N 1
ATOM 871 C CA . VAL A 1 112 ? -7.715 -6.810 20.289 1.00 79.00 112 VAL A CA 1
ATOM 872 C C . VAL A 1 112 ? -8.426 -7.514 21.449 1.00 79.00 112 VAL A C 1
ATOM 874 O O . VAL A 1 112 ? -7.771 -8.119 22.303 1.00 79.00 112 VAL A O 1
ATOM 877 N N . ALA A 1 113 ? -9.762 -7.508 21.453 1.00 82.06 113 ALA A N 1
ATOM 878 C CA . ALA A 1 113 ? -10.577 -8.149 22.482 1.00 82.06 113 ALA A CA 1
ATOM 879 C C . ALA A 1 113 ? -10.363 -9.670 22.577 1.00 82.06 113 ALA A C 1
ATOM 881 O O . ALA A 1 113 ? -10.683 -10.252 23.610 1.00 82.06 113 ALA A O 1
ATOM 882 N N . ILE A 1 114 ? -9.793 -10.317 21.549 1.00 79.69 114 ILE A N 1
ATOM 883 C CA . ILE A 1 114 ? -9.459 -11.752 21.576 1.00 79.69 114 ILE A CA 1
ATOM 884 C C . ILE A 1 114 ? -8.418 -12.057 22.651 1.00 79.69 114 ILE A C 1
ATOM 886 O O . ILE A 1 114 ? -8.539 -13.061 23.347 1.00 79.69 114 ILE A O 1
ATOM 890 N N . ARG A 1 115 ? -7.394 -11.209 22.788 1.00 78.50 115 ARG A N 1
ATOM 891 C CA . ARG A 1 115 ? -6.308 -11.445 23.746 1.00 78.50 115 ARG A CA 1
ATOM 892 C C . ARG A 1 115 ? -6.450 -10.613 25.012 1.00 78.50 115 ARG A C 1
ATOM 894 O O . ARG A 1 115 ? -5.981 -11.033 26.066 1.00 78.50 115 ARG A O 1
ATOM 901 N N . SER A 1 116 ? -7.040 -9.422 24.926 1.00 80.56 116 SER A N 1
ATOM 902 C CA . SER A 1 116 ? -7.108 -8.497 26.062 1.00 80.56 116 SER A CA 1
ATOM 903 C C . SER A 1 116 ? -8.369 -7.621 26.000 1.00 80.56 116 SER A C 1
ATOM 905 O O . SER A 1 116 ? -8.326 -6.517 25.451 1.00 80.56 116 SER A O 1
ATOM 907 N N . PRO A 1 117 ? -9.500 -8.071 26.578 1.00 82.31 117 PRO A N 1
ATOM 908 C CA . PRO A 1 117 ? -10.758 -7.318 26.547 1.00 82.31 117 PRO A CA 1
ATOM 909 C C . PRO A 1 117 ? -10.683 -5.991 27.321 1.00 82.31 117 PRO A C 1
ATOM 911 O O . PRO A 1 117 ? -11.246 -4.990 26.881 1.00 82.31 117 PRO A O 1
ATOM 914 N N . SER A 1 118 ? -9.927 -5.942 28.422 1.00 82.62 118 SER A N 1
ATOM 915 C CA . SER A 1 118 ? -9.672 -4.714 29.196 1.00 82.62 118 SER A CA 1
ATOM 916 C C . SER A 1 118 ? -8.845 -3.675 28.427 1.00 82.62 118 SER A C 1
ATOM 918 O O . SER A 1 118 ? -9.024 -2.467 28.593 1.00 82.62 118 SER A O 1
ATOM 920 N N . LEU A 1 119 ? -7.958 -4.135 27.541 1.00 80.06 119 LEU A N 1
ATOM 921 C CA . LEU A 1 119 ? -7.173 -3.258 26.678 1.00 80.06 119 LEU A CA 1
ATOM 922 C C . LEU A 1 119 ? -8.052 -2.675 25.567 1.00 80.06 119 LEU A C 1
ATOM 924 O O . LEU A 1 119 ? -7.960 -1.485 25.281 1.00 80.06 119 LEU A O 1
ATOM 928 N N . ALA A 1 120 ? -8.935 -3.490 24.982 1.00 80.81 120 ALA A N 1
ATOM 929 C CA . ALA A 1 120 ? -9.872 -3.048 23.953 1.00 80.81 120 ALA A CA 1
ATOM 930 C C . ALA A 1 120 ? -10.831 -1.963 24.474 1.00 80.81 120 ALA A C 1
ATOM 932 O O . ALA A 1 120 ? -11.043 -0.963 23.794 1.00 80.81 120 ALA A O 1
ATOM 933 N N . SER A 1 121 ? -11.357 -2.106 25.695 1.00 80.88 121 SER A N 1
ATOM 934 C CA . SER A 1 121 ? -12.240 -1.091 26.289 1.00 80.88 121 SER A CA 1
ATOM 935 C C . SER A 1 121 ? -11.516 0.224 26.590 1.00 80.88 121 SER A C 1
ATOM 937 O O . SER A 1 121 ? -12.090 1.295 26.406 1.00 80.88 121 SER A O 1
ATOM 939 N N . THR A 1 122 ? -10.249 0.162 27.000 1.00 81.81 122 THR A N 1
ATOM 940 C CA . THR A 1 122 ? -9.406 1.351 27.206 1.00 81.81 122 THR A CA 1
ATOM 941 C C . THR A 1 122 ? -9.084 2.038 25.878 1.00 81.81 122 THR A C 1
ATOM 943 O O . THR A 1 122 ? -9.272 3.243 25.738 1.00 81.81 122 THR A O 1
ATOM 946 N N . LEU A 1 123 ? -8.674 1.269 24.866 1.00 79.94 123 LEU A N 1
ATOM 947 C CA . LEU A 1 123 ? -8.364 1.770 23.525 1.00 79.94 123 LEU A CA 1
ATOM 948 C C . LEU A 1 123 ? -9.583 2.373 22.818 1.00 79.94 123 LEU A C 1
ATOM 950 O O . LEU A 1 123 ? -9.421 3.326 22.058 1.00 79.94 123 LEU A O 1
ATOM 954 N N . ALA A 1 124 ? -10.783 1.841 23.059 1.00 79.62 124 ALA A N 1
ATOM 955 C CA . ALA A 1 124 ? -12.031 2.358 22.501 1.00 79.62 124 ALA A CA 1
ATOM 956 C C . ALA A 1 124 ? -12.393 3.757 23.025 1.00 79.62 124 ALA A C 1
ATOM 958 O O . ALA A 1 124 ? -13.086 4.496 22.334 1.00 79.62 124 ALA A O 1
ATOM 959 N N . LYS A 1 125 ? -11.910 4.140 24.214 1.00 83.19 125 LYS A N 1
ATOM 960 C CA . LYS A 1 125 ? -12.124 5.483 24.782 1.00 83.19 125 LYS A CA 1
ATOM 961 C C . LYS A 1 125 ? -11.210 6.545 24.171 1.00 83.19 125 LYS A C 1
ATOM 963 O O . LYS A 1 125 ? -11.484 7.731 24.310 1.00 83.19 125 LYS A O 1
ATOM 968 N N . ILE A 1 126 ? -10.117 6.134 23.528 1.00 79.25 126 ILE A N 1
ATOM 969 C CA . ILE A 1 126 ? -9.163 7.048 22.898 1.00 79.25 126 ILE A CA 1
ATOM 970 C C . ILE A 1 126 ? -9.691 7.389 21.504 1.00 79.25 126 ILE A C 1
ATOM 972 O O . ILE A 1 126 ? -9.678 6.536 20.612 1.00 79.25 126 ILE A O 1
ATOM 976 N N . HIS A 1 127 ? -10.157 8.627 21.335 1.00 75.81 127 HIS A N 1
ATOM 977 C CA . HIS A 1 127 ? -10.567 9.148 20.035 1.00 75.81 127 HIS A CA 1
ATOM 978 C C . HIS A 1 127 ? -9.344 9.358 19.138 1.00 75.81 127 HIS A C 1
ATOM 980 O O . HIS A 1 127 ? -8.292 9.788 19.612 1.00 75.81 127 HIS A O 1
ATOM 986 N N . VAL A 1 128 ? -9.476 9.032 17.853 1.00 71.12 128 VAL A N 1
ATOM 987 C CA . VAL A 1 128 ? -8.418 9.223 16.858 1.00 71.12 128 VAL A CA 1
ATOM 988 C C . VAL A 1 128 ? -8.994 9.973 15.678 1.00 71.12 128 VAL A C 1
ATOM 990 O O . VAL A 1 128 ? -9.923 9.492 15.029 1.00 71.12 128 VAL A O 1
ATOM 993 N N . ASP A 1 129 ? -8.390 11.113 15.368 1.00 70.44 129 ASP A N 1
ATOM 994 C CA . ASP A 1 129 ? 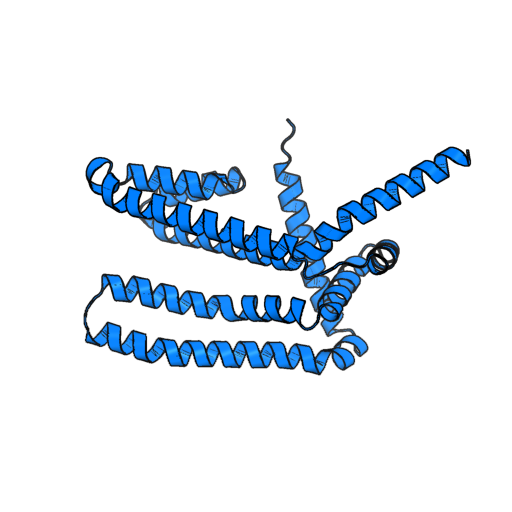-8.701 11.846 14.154 1.00 70.44 129 ASP A CA 1
ATOM 995 C C . ASP A 1 129 ? -8.064 11.147 12.954 1.00 70.44 129 ASP A C 1
ATOM 997 O O . ASP A 1 129 ? -6.846 11.031 12.824 1.00 70.44 129 ASP A O 1
ATOM 1001 N N . TYR A 1 130 ? -8.913 10.656 12.055 1.00 67.38 130 TYR A N 1
ATOM 1002 C CA . TYR A 1 130 ? -8.484 9.925 10.861 1.00 67.38 130 TYR A CA 1
ATOM 1003 C C . TYR A 1 130 ? -7.896 10.837 9.780 1.00 67.38 130 TYR A C 1
ATOM 1005 O O . TYR A 1 130 ? -7.170 10.357 8.906 1.00 67.38 130 TYR A O 1
ATOM 1013 N N . PHE A 1 131 ? -8.208 12.133 9.828 1.00 70.44 131 PHE A N 1
ATOM 1014 C CA . PHE A 1 131 ? -7.763 13.123 8.859 1.00 70.44 131 PHE A CA 1
ATOM 1015 C C . PHE A 1 131 ? -7.359 14.415 9.568 1.00 70.44 131 PHE A C 1
ATOM 1017 O O . PHE A 1 131 ? -8.206 15.208 9.971 1.00 70.44 131 PHE A O 1
ATOM 1024 N N . THR A 1 132 ? -6.052 14.634 9.694 1.00 75.25 132 THR A N 1
ATOM 1025 C CA . THR A 1 132 ? -5.488 15.908 10.145 1.00 75.25 132 THR A CA 1
ATOM 1026 C C . THR A 1 132 ? -4.822 16.621 8.972 1.00 75.25 132 THR A C 1
ATOM 1028 O O . THR A 1 132 ? -4.230 15.999 8.085 1.00 75.25 132 THR A O 1
ATOM 1031 N N . TRP A 1 133 ? -4.901 17.951 8.950 1.00 75.25 133 TRP A N 1
ATOM 1032 C CA . TRP A 1 133 ? -4.263 18.753 7.901 1.00 75.25 133 TRP A CA 1
ATOM 1033 C C . TRP A 1 133 ? -2.737 18.576 7.886 1.00 75.25 133 TRP A C 1
ATOM 1035 O O . TRP A 1 133 ? -2.109 18.519 6.829 1.00 75.25 133 TRP A O 1
ATOM 1045 N N . GLU A 1 134 ? -2.148 18.390 9.067 1.00 76.81 134 GLU A N 1
ATOM 1046 C CA . GLU A 1 134 ? -0.731 18.068 9.246 1.00 76.81 134 GLU A CA 1
ATOM 1047 C C . GLU A 1 134 ? -0.358 16.737 8.582 1.00 76.81 134 GLU A C 1
ATOM 1049 O O . GLU A 1 134 ? 0.669 16.642 7.903 1.00 76.81 134 GLU A O 1
ATOM 1054 N N . TYR A 1 135 ? -1.222 15.721 8.697 1.00 73.38 135 TYR A N 1
ATOM 1055 C CA . TYR A 1 135 ? -1.040 14.457 7.993 1.00 73.38 135 TYR A CA 1
ATOM 1056 C C . TYR A 1 135 ? -1.064 14.664 6.477 1.00 73.38 135 TYR A C 1
ATOM 1058 O O . TYR A 1 135 ? -0.135 14.229 5.794 1.00 73.38 135 TYR A O 1
ATOM 1066 N N . ALA A 1 136 ? -2.057 15.388 5.950 1.00 76.81 136 ALA A N 1
ATOM 1067 C CA . ALA A 1 136 ? -2.168 15.668 4.518 1.00 76.81 136 ALA A CA 1
ATOM 1068 C C . ALA A 1 136 ? -0.923 16.391 3.970 1.00 76.81 136 ALA A C 1
ATOM 1070 O O . ALA A 1 136 ? -0.340 15.955 2.974 1.00 76.81 136 ALA A O 1
ATOM 1071 N N . LEU A 1 137 ? -0.451 17.432 4.662 1.00 81.00 137 LEU A N 1
ATOM 1072 C CA . LEU A 1 137 ? 0.780 18.146 4.313 1.00 81.00 137 LEU A CA 1
ATOM 1073 C C . LEU A 1 137 ? 2.003 17.224 4.327 1.00 81.00 137 LEU A C 1
ATOM 1075 O O . LEU A 1 137 ? 2.804 17.254 3.390 1.00 81.00 137 LEU A O 1
ATOM 1079 N N . SER A 1 138 ? 2.129 16.360 5.338 1.00 78.12 138 SER A N 1
ATOM 1080 C CA . SER A 1 138 ? 3.242 15.408 5.429 1.00 78.12 138 SER A CA 1
ATOM 1081 C C . SER A 1 138 ? 3.247 14.400 4.272 1.00 78.12 138 SER A C 1
ATOM 1083 O O . SER A 1 138 ? 4.307 14.070 3.732 1.00 78.12 138 SER A O 1
ATOM 1085 N N . VAL A 1 139 ? 2.065 13.946 3.839 1.00 78.50 139 VAL A N 1
ATOM 1086 C CA . VAL A 1 139 ? 1.900 13.026 2.708 1.00 78.50 139 VAL A CA 1
ATOM 1087 C C . VAL A 1 139 ? 2.259 13.722 1.399 1.00 78.50 139 VAL A C 1
ATOM 1089 O O . VAL A 1 139 ? 2.994 13.149 0.591 1.00 78.50 139 VAL A O 1
ATOM 1092 N N . VAL A 1 140 ? 1.814 14.964 1.196 1.00 79.94 140 VAL A N 1
ATOM 1093 C CA . VAL A 1 140 ? 2.153 15.762 0.007 1.00 79.94 140 VAL A CA 1
ATOM 1094 C C . VAL A 1 140 ? 3.657 16.017 -0.066 1.00 79.94 140 VAL A C 1
ATOM 1096 O O . VAL A 1 140 ? 4.268 15.726 -1.093 1.00 79.94 140 VAL A O 1
ATOM 1099 N N . GLN A 1 141 ? 4.284 16.475 1.020 1.00 82.25 141 GLN A N 1
ATOM 1100 C CA . GLN A 1 141 ? 5.730 16.718 1.071 1.00 82.25 141 GLN A CA 1
ATOM 1101 C C . GLN A 1 141 ? 6.533 15.443 0.800 1.00 82.25 141 GLN A C 1
ATOM 1103 O O . GLN A 1 141 ? 7.483 15.449 0.014 1.00 82.25 141 GLN A O 1
ATOM 1108 N N . PHE A 1 142 ? 6.131 14.323 1.405 1.00 78.81 142 PHE A N 1
ATOM 1109 C CA . PHE A 1 142 ? 6.770 13.033 1.172 1.00 78.81 142 PHE A CA 1
ATOM 1110 C C . PHE A 1 142 ? 6.615 12.565 -0.282 1.00 78.81 142 PHE A C 1
ATOM 1112 O O . PHE A 1 142 ? 7.563 12.040 -0.873 1.00 78.81 142 PHE A O 1
ATOM 1119 N N . THR A 1 143 ? 5.438 12.772 -0.871 1.00 77.50 143 THR A N 1
ATOM 1120 C CA . THR A 1 143 ? 5.152 12.410 -2.264 1.00 77.50 143 THR A CA 1
ATOM 1121 C C . THR A 1 143 ? 5.973 13.265 -3.219 1.00 77.50 143 THR A C 1
ATOM 1123 O O . THR A 1 143 ? 6.622 12.718 -4.108 1.00 77.50 143 THR A O 1
ATOM 1126 N N . LEU A 1 144 ? 6.037 14.577 -2.985 1.00 82.50 144 LEU A N 1
ATOM 1127 C CA . LEU A 1 144 ? 6.854 15.509 -3.756 1.00 82.50 144 LEU A CA 1
ATOM 1128 C C . LEU A 1 144 ? 8.336 15.124 -3.695 1.00 82.50 144 LEU A C 1
ATOM 1130 O O . LEU A 1 144 ? 8.972 14.972 -4.736 1.00 82.50 144 LEU A O 1
ATOM 1134 N N . TYR A 1 145 ? 8.866 14.862 -2.497 1.00 84.31 145 TYR A N 1
ATOM 1135 C CA . TYR A 1 145 ? 10.235 14.370 -2.321 1.00 84.31 145 TYR A CA 1
ATOM 1136 C C . TYR A 1 145 ? 10.486 13.087 -3.123 1.00 84.31 145 TYR A C 1
ATOM 1138 O O . TYR A 1 145 ? 11.522 12.947 -3.772 1.00 84.31 145 TYR A O 1
ATOM 1146 N N . ARG A 1 146 ? 9.535 12.146 -3.121 1.00 77.31 146 ARG A N 1
ATOM 1147 C CA . ARG A 1 146 ? 9.658 10.875 -3.847 1.00 77.31 146 ARG A CA 1
ATOM 1148 C C . ARG A 1 146 ? 9.634 11.070 -5.362 1.00 77.31 146 ARG A C 1
ATOM 1150 O O . ARG A 1 146 ? 10.406 10.404 -6.048 1.00 77.31 146 ARG A O 1
ATOM 1157 N N . VAL A 1 147 ? 8.787 11.964 -5.872 1.00 78.12 147 VAL A N 1
ATOM 1158 C CA . VAL A 1 147 ? 8.730 12.318 -7.299 1.00 78.12 147 VAL A CA 1
ATOM 1159 C C . VAL A 1 147 ? 10.042 12.961 -7.729 1.00 78.12 147 VAL A C 1
ATOM 1161 O O . VAL A 1 147 ? 10.657 12.485 -8.677 1.00 78.12 147 VAL A O 1
ATOM 1164 N N . VAL A 1 148 ? 10.525 13.962 -6.989 1.00 84.06 148 VAL A N 1
ATOM 1165 C CA . VAL A 1 148 ? 11.807 14.629 -7.264 1.00 84.06 148 VAL A CA 1
ATOM 1166 C C . VAL A 1 148 ? 12.958 13.625 -7.230 1.00 84.06 148 VAL A C 1
ATOM 1168 O O . VAL A 1 148 ? 13.763 13.577 -8.155 1.00 84.06 148 VAL A O 1
ATOM 1171 N N . LEU A 1 149 ? 13.005 12.753 -6.219 1.00 80.56 149 LEU A N 1
ATOM 1172 C CA . LEU A 1 149 ? 14.017 11.704 -6.121 1.00 80.56 149 LEU A CA 1
ATOM 1173 C C . LEU A 1 149 ? 13.942 10.716 -7.295 1.00 80.56 149 LEU A C 1
ATOM 1175 O O . LEU A 1 149 ? 14.977 10.322 -7.825 1.00 80.56 149 LEU A O 1
ATOM 1179 N N . MET A 1 150 ? 12.743 10.304 -7.720 1.00 77.81 150 MET A N 1
ATOM 1180 C CA . MET A 1 150 ? 12.582 9.452 -8.903 1.00 77.81 150 MET A CA 1
ATOM 1181 C C . MET A 1 150 ? 13.040 10.154 -10.176 1.00 77.81 150 MET A C 1
ATOM 1183 O O . MET A 1 150 ? 13.641 9.502 -11.026 1.00 77.81 150 MET A O 1
ATOM 1187 N N . LEU A 1 151 ? 12.793 11.456 -10.286 1.00 80.69 151 LEU A N 1
ATOM 1188 C CA . LEU A 1 151 ? 13.199 12.259 -11.426 1.00 80.69 151 LEU A CA 1
ATOM 1189 C C . LEU A 1 151 ? 14.726 12.364 -11.481 1.00 80.69 151 LEU A C 1
ATOM 1191 O O . LEU A 1 151 ? 15.292 12.028 -12.510 1.00 80.69 151 LEU A O 1
ATOM 1195 N N . ILE A 1 152 ? 15.392 12.668 -10.359 1.00 81.81 152 ILE A N 1
ATOM 1196 C CA . ILE A 1 152 ? 16.863 12.689 -10.237 1.00 81.81 152 ILE A CA 1
ATOM 1197 C C . ILE A 1 152 ? 17.478 11.320 -10.551 1.00 81.81 152 ILE A C 1
ATOM 1199 O O . ILE A 1 152 ? 18.457 11.226 -11.286 1.00 81.81 152 ILE A O 1
ATOM 1203 N N . LEU A 1 153 ? 16.925 10.235 -10.002 1.00 77.62 153 LEU A N 1
ATOM 1204 C CA . LEU A 1 153 ? 17.443 8.886 -10.253 1.00 77.62 153 LEU A CA 1
ATOM 1205 C C . LEU A 1 153 ? 17.180 8.430 -11.697 1.00 77.62 153 LEU A C 1
ATOM 1207 O O . LEU A 1 153 ? 17.982 7.684 -12.255 1.00 77.62 153 LEU A O 1
ATOM 1211 N N . GLY A 1 154 ? 16.069 8.860 -12.298 1.00 75.81 154 GLY A N 1
ATOM 1212 C CA . GLY A 1 154 ? 15.699 8.557 -13.679 1.00 75.81 154 GLY A CA 1
ATOM 1213 C C . GLY A 1 154 ? 16.556 9.313 -14.690 1.00 75.81 154 GLY A C 1
ATOM 1214 O O . GLY A 1 154 ? 17.126 8.690 -15.585 1.00 75.81 154 GLY A O 1
ATOM 1215 N N . THR A 1 155 ? 16.714 10.627 -14.514 1.00 78.38 155 THR A N 1
ATOM 1216 C CA . THR A 1 155 ? 17.615 11.452 -15.335 1.00 78.38 155 THR A CA 1
ATOM 1217 C C . THR A 1 155 ? 19.064 11.027 -15.139 1.00 78.38 155 THR A C 1
ATOM 1219 O O . THR A 1 155 ? 19.782 10.849 -16.117 1.00 78.38 155 THR A O 1
ATOM 1222 N N . GLY A 1 156 ? 19.471 10.747 -13.899 1.00 77.06 156 GLY A N 1
ATOM 1223 C CA . GLY A 1 156 ? 20.775 10.174 -13.589 1.00 77.06 156 GLY A CA 1
ATOM 1224 C C . GLY A 1 156 ? 21.002 8.841 -14.300 1.00 77.06 156 GLY A C 1
ATOM 1225 O O . GLY A 1 156 ? 22.073 8.629 -14.849 1.00 77.06 156 GLY A O 1
ATOM 1226 N N . SER A 1 157 ? 19.999 7.964 -14.386 1.00 73.75 157 SER A N 1
ATOM 1227 C CA . SER A 1 157 ? 20.140 6.728 -15.163 1.00 73.75 157 SER A CA 1
ATOM 1228 C C . SER A 1 157 ? 20.344 7.023 -16.644 1.00 73.75 157 SER A C 1
ATOM 1230 O O . SER A 1 157 ? 21.273 6.499 -17.236 1.00 73.75 157 SER A O 1
ATOM 1232 N N . LEU A 1 158 ? 19.546 7.898 -17.250 1.00 72.56 158 LEU A N 1
ATOM 1233 C CA . LEU A 1 158 ? 19.700 8.238 -18.669 1.00 72.56 158 LEU A CA 1
ATOM 1234 C C . LEU A 1 158 ? 21.088 8.808 -18.997 1.00 72.56 158 LEU A C 1
ATOM 1236 O O . LEU A 1 158 ? 21.665 8.449 -20.020 1.00 72.56 158 LEU A O 1
ATOM 1240 N N . VAL A 1 159 ? 21.634 9.649 -18.117 1.00 77.56 159 VAL A N 1
ATOM 1241 C CA . VAL A 1 159 ? 22.927 10.313 -18.328 1.00 77.56 159 VAL A CA 1
ATOM 1242 C C . VAL A 1 159 ? 24.105 9.411 -17.961 1.00 77.56 159 VAL A C 1
ATOM 1244 O O . VAL A 1 159 ? 25.071 9.362 -18.708 1.00 77.56 159 VAL A O 1
ATOM 1247 N N . PHE A 1 160 ? 24.046 8.679 -16.844 1.00 73.75 160 PHE A N 1
ATOM 1248 C CA . PHE A 1 160 ? 25.177 7.907 -16.312 1.00 73.75 160 PHE A CA 1
ATOM 1249 C C . PHE A 1 160 ? 25.207 6.438 -16.750 1.00 73.75 160 PHE A C 1
ATOM 1251 O O . PHE A 1 160 ? 26.275 5.828 -16.709 1.00 73.75 160 PHE A O 1
ATOM 1258 N N . THR A 1 161 ? 24.091 5.849 -17.196 1.00 72.12 161 THR A N 1
ATOM 1259 C CA . THR A 1 161 ? 24.074 4.480 -17.744 1.00 72.12 161 THR A CA 1
ATOM 1260 C C . THR A 1 161 ? 25.041 4.272 -18.923 1.00 72.12 161 THR A C 1
ATOM 1262 O O . THR A 1 161 ? 25.701 3.235 -18.911 1.00 72.12 161 THR A O 1
ATOM 1265 N N . PRO A 1 162 ? 25.223 5.195 -19.892 1.00 70.75 162 PRO A N 1
ATOM 1266 C CA . PRO A 1 162 ? 26.227 5.003 -20.945 1.00 70.75 162 PRO A CA 1
ATOM 1267 C C . PRO A 1 162 ? 27.684 5.050 -20.443 1.00 70.75 162 PRO A C 1
ATOM 1269 O O . PRO A 1 162 ? 28.540 4.420 -21.052 1.00 70.75 162 PRO A O 1
ATOM 1272 N N . PHE A 1 163 ? 27.974 5.730 -19.325 1.00 71.50 163 PHE A N 1
ATOM 1273 C CA . PHE A 1 163 ? 29.341 5.858 -18.788 1.00 71.50 163 PHE A CA 1
ATOM 1274 C C . PHE A 1 163 ? 29.707 4.772 -17.767 1.00 71.50 163 PHE A C 1
ATOM 1276 O O . PHE A 1 163 ? 30.840 4.303 -17.735 1.00 71.50 163 PHE A O 1
ATOM 1283 N N . PHE A 1 164 ? 28.755 4.365 -16.925 1.00 70.69 164 PHE A N 1
ATOM 1284 C CA . PHE A 1 164 ? 28.983 3.444 -15.801 1.00 70.69 164 PHE A CA 1
ATOM 1285 C C . PHE A 1 164 ? 28.270 2.093 -15.969 1.00 70.69 164 PHE A C 1
ATOM 1287 O O . PHE A 1 164 ? 28.330 1.233 -15.083 1.00 70.69 164 PHE A O 1
ATOM 1294 N N . GLY A 1 165 ? 27.571 1.892 -17.091 1.00 73.62 165 GLY A N 1
ATOM 1295 C CA . GLY A 1 165 ? 26.871 0.655 -17.418 1.00 73.62 165 GLY A CA 1
ATOM 1296 C C . GLY A 1 165 ? 25.896 0.210 -16.322 1.00 73.62 165 GLY A C 1
ATOM 1297 O O . GLY A 1 165 ? 25.132 0.997 -15.756 1.00 73.62 165 GLY A O 1
ATOM 1298 N N . GLY A 1 166 ? 25.935 -1.084 -15.994 1.00 73.44 166 GLY A N 1
ATOM 1299 C CA . GLY A 1 166 ? 25.090 -1.690 -14.960 1.00 73.44 166 GLY A CA 1
ATOM 1300 C C . GLY A 1 166 ? 25.440 -1.296 -13.519 1.00 73.44 166 GLY A C 1
ATOM 1301 O O . GLY A 1 166 ? 24.631 -1.543 -12.624 1.00 73.44 166 GLY A O 1
ATOM 1302 N N . LEU A 1 167 ? 26.598 -0.667 -13.275 1.00 78.06 167 LEU A N 1
ATOM 1303 C CA . LEU A 1 167 ? 27.048 -0.302 -11.928 1.00 78.06 167 LEU A CA 1
ATOM 1304 C C . LEU A 1 167 ? 26.138 0.770 -11.310 1.00 78.06 167 LEU A C 1
ATOM 1306 O O . LEU A 1 167 ? 25.735 0.662 -10.152 1.00 78.06 167 LEU A O 1
ATOM 1310 N N . PHE A 1 168 ? 25.720 1.754 -12.114 1.00 78.44 168 PHE A N 1
ATOM 1311 C CA . PHE A 1 168 ? 24.766 2.781 -11.690 1.00 78.44 168 PHE A CA 1
ATOM 1312 C C . PHE A 1 168 ? 23.402 2.176 -11.313 1.00 78.44 168 PHE A C 1
ATOM 1314 O O . PHE A 1 168 ? 22.787 2.564 -10.318 1.00 78.44 168 PHE A O 1
ATOM 1321 N N . ALA A 1 169 ? 22.942 1.166 -12.058 1.00 74.88 169 ALA A N 1
ATOM 1322 C CA . ALA A 1 169 ? 21.695 0.462 -11.763 1.00 74.88 169 ALA A CA 1
ATOM 1323 C C . ALA A 1 169 ? 21.762 -0.291 -10.419 1.00 74.88 169 ALA A C 1
ATOM 1325 O O . ALA A 1 169 ? 20.800 -0.279 -9.652 1.00 74.88 169 ALA A O 1
ATOM 1326 N N . VAL A 1 170 ? 22.918 -0.876 -10.085 1.00 81.25 170 VAL A N 1
ATOM 1327 C CA . VAL A 1 170 ? 23.149 -1.518 -8.781 1.00 81.25 170 VAL A CA 1
ATOM 1328 C C . VAL A 1 170 ? 23.179 -0.485 -7.656 1.00 81.25 170 VAL A C 1
ATOM 1330 O O . VAL A 1 170 ? 22.504 -0.674 -6.649 1.00 81.25 170 VAL A O 1
ATOM 1333 N N . VAL A 1 171 ? 23.887 0.636 -7.819 1.00 81.38 171 VAL A N 1
ATOM 1334 C CA . VAL A 1 171 ? 23.956 1.693 -6.792 1.00 81.38 171 VAL A CA 1
ATOM 1335 C C . VAL A 1 171 ? 22.578 2.302 -6.526 1.00 81.38 171 VAL A C 1
ATOM 1337 O O . VAL A 1 171 ? 22.172 2.445 -5.371 1.00 81.38 171 VAL A O 1
ATOM 1340 N N . THR A 1 172 ? 21.817 2.611 -7.576 1.00 78.62 172 THR A N 1
ATOM 1341 C CA . THR A 1 172 ? 20.454 3.144 -7.435 1.00 78.62 172 THR A CA 1
ATOM 1342 C C . THR A 1 172 ? 19.488 2.128 -6.824 1.00 78.62 172 THR A C 1
ATOM 1344 O O . THR A 1 172 ? 18.633 2.509 -6.018 1.00 78.62 172 THR A O 1
ATOM 1347 N N . PHE A 1 173 ? 19.628 0.838 -7.143 1.00 79.94 173 PHE A N 1
ATOM 1348 C CA . PHE A 1 173 ? 18.859 -0.231 -6.507 1.00 79.94 173 PHE A CA 1
ATOM 1349 C C . PHE A 1 173 ? 19.206 -0.367 -5.017 1.00 79.94 173 PHE A C 1
ATOM 1351 O O . PHE A 1 173 ? 18.305 -0.325 -4.179 1.00 79.94 173 PHE A O 1
ATOM 1358 N N . SER A 1 174 ? 20.491 -0.409 -4.664 1.00 81.94 174 SER A N 1
ATOM 1359 C CA . SER A 1 174 ? 20.967 -0.430 -3.274 1.00 81.94 174 SER A CA 1
ATOM 1360 C C . SER A 1 174 ? 20.470 0.776 -2.479 1.00 81.94 174 SER A C 1
ATOM 1362 O O . SER A 1 174 ? 20.015 0.632 -1.345 1.00 81.94 174 SER A O 1
ATOM 1364 N N . PHE A 1 175 ? 20.480 1.969 -3.082 1.00 81.62 175 PHE A N 1
ATOM 1365 C CA . PHE A 1 175 ? 19.957 3.178 -2.448 1.00 81.62 175 PHE A CA 1
ATOM 1366 C C . PHE A 1 175 ? 18.449 3.087 -2.175 1.00 81.62 175 PHE A C 1
ATOM 1368 O O . PHE A 1 175 ? 17.995 3.478 -1.099 1.00 81.62 175 PHE A O 1
ATOM 1375 N N . LYS A 1 176 ? 17.668 2.525 -3.109 1.00 76.38 176 LYS A N 1
ATOM 1376 C CA . LYS A 1 176 ? 16.228 2.282 -2.912 1.00 76.38 176 LYS A CA 1
ATOM 1377 C C . LYS A 1 176 ? 15.976 1.281 -1.786 1.00 76.38 176 LYS A C 1
ATOM 1379 O O . LYS A 1 176 ? 15.130 1.523 -0.930 1.00 76.38 176 LYS A O 1
ATOM 1384 N N . VAL A 1 177 ? 16.727 0.188 -1.764 1.00 81.25 177 VAL A N 1
ATOM 1385 C CA . VAL A 1 177 ? 16.554 -0.929 -0.826 1.00 81.25 177 VAL A CA 1
ATOM 1386 C C . VAL A 1 177 ? 17.118 -0.614 0.571 1.00 81.25 177 VAL A C 1
ATOM 1388 O O . VAL A 1 177 ? 16.712 -1.235 1.546 1.00 81.25 177 VAL A O 1
ATOM 1391 N N . ARG A 1 178 ? 17.948 0.428 0.731 1.00 78.06 178 ARG A N 1
ATOM 1392 C CA . ARG A 1 178 ? 18.531 0.858 2.023 1.00 78.06 178 ARG A CA 1
ATOM 1393 C C . ARG A 1 178 ? 17.511 1.076 3.148 1.00 78.06 178 ARG A C 1
ATOM 1395 O O . ARG A 1 178 ? 17.862 0.952 4.317 1.00 78.06 178 ARG A O 1
ATOM 1402 N N . ARG A 1 179 ? 16.266 1.445 2.823 1.00 69.12 179 ARG A N 1
ATOM 1403 C CA . ARG A 1 179 ? 15.199 1.657 3.822 1.00 69.12 179 ARG A CA 1
ATOM 1404 C C . ARG A 1 179 ? 14.487 0.365 4.256 1.00 69.12 179 ARG A C 1
ATOM 1406 O O . ARG A 1 179 ? 13.591 0.431 5.098 1.00 69.12 179 ARG A O 1
ATOM 1413 N N . MET A 1 180 ? 14.844 -0.776 3.674 1.00 74.31 180 MET A N 1
ATOM 1414 C CA . MET A 1 180 ? 14.351 -2.098 4.059 1.00 74.31 180 MET A CA 1
ATOM 1415 C C . MET A 1 180 ? 15.178 -2.666 5.213 1.00 74.31 180 MET A C 1
ATOM 1417 O O . MET A 1 180 ? 16.274 -2.191 5.511 1.00 74.31 180 MET A O 1
ATOM 1421 N N . GLU A 1 181 ? 14.650 -3.692 5.877 1.00 73.19 181 GLU A N 1
ATOM 1422 C CA . GLU A 1 181 ? 15.430 -4.438 6.864 1.00 73.19 181 GLU A CA 1
ATOM 1423 C C . GLU A 1 181 ? 16.653 -5.080 6.204 1.00 73.19 181 GLU A C 1
ATOM 1425 O O . GLU A 1 181 ? 16.564 -5.579 5.085 1.00 73.19 181 GLU A O 1
ATOM 1430 N N . VAL A 1 182 ? 17.790 -5.083 6.906 1.00 73.50 182 VAL A N 1
ATOM 1431 C CA . VAL A 1 182 ? 19.103 -5.464 6.351 1.00 73.50 182 VAL A CA 1
ATOM 1432 C C . VAL A 1 182 ? 19.089 -6.860 5.722 1.00 73.50 182 VAL A C 1
ATOM 1434 O O . VAL A 1 1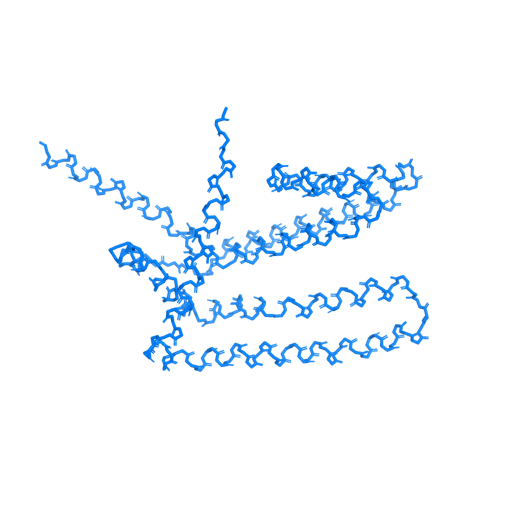82 ? 19.661 -7.053 4.653 1.00 73.50 182 VAL A O 1
ATOM 1437 N N . VAL A 1 183 ? 18.393 -7.814 6.348 1.00 72.75 183 VAL A N 1
ATOM 1438 C CA . VAL A 1 183 ? 18.277 -9.192 5.846 1.00 72.75 183 VAL A CA 1
ATOM 1439 C C . VAL A 1 183 ? 17.537 -9.220 4.507 1.00 72.75 183 VAL A C 1
ATOM 1441 O O . VAL A 1 183 ? 18.066 -9.727 3.523 1.00 72.75 183 VAL A O 1
ATOM 1444 N N . PHE A 1 184 ? 16.362 -8.588 4.434 1.00 76.00 184 PHE A N 1
ATOM 1445 C CA . PHE A 1 184 ? 15.597 -8.469 3.190 1.00 76.00 184 PHE A CA 1
ATOM 1446 C C . PHE A 1 184 ? 16.355 -7.677 2.120 1.0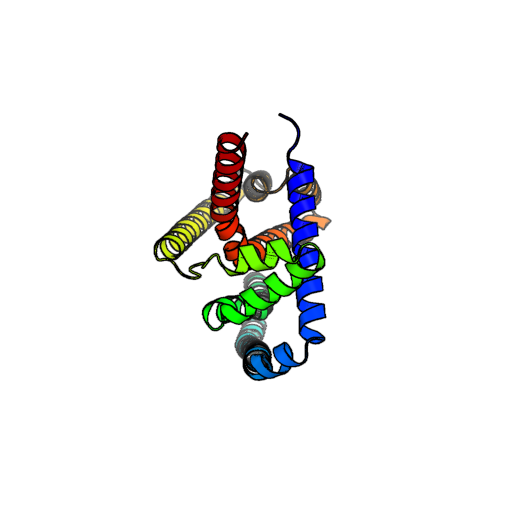0 76.00 184 PHE A C 1
ATOM 1448 O O . PHE A 1 184 ? 16.335 -8.041 0.946 1.00 76.00 184 PHE A O 1
ATOM 1455 N N . ALA A 1 185 ? 17.057 -6.619 2.525 1.00 79.69 185 ALA A N 1
ATOM 1456 C CA . ALA A 1 185 ? 17.847 -5.787 1.636 1.00 79.69 185 ALA A CA 1
ATOM 1457 C C . ALA A 1 185 ? 18.976 -6.573 0.958 1.00 79.69 185 ALA A C 1
ATOM 1459 O O . ALA A 1 185 ? 19.140 -6.489 -0.258 1.00 79.69 185 ALA A O 1
ATOM 1460 N N . LEU A 1 186 ? 19.716 -7.369 1.733 1.00 82.12 186 LEU A N 1
ATOM 1461 C CA . LEU A 1 186 ? 20.788 -8.226 1.230 1.00 82.12 186 LEU A CA 1
ATOM 1462 C C . LEU A 1 186 ? 20.249 -9.313 0.300 1.00 82.12 186 LEU A C 1
ATOM 1464 O O . LEU A 1 186 ? 20.782 -9.483 -0.794 1.00 82.12 186 LEU A O 1
ATOM 1468 N N . SER A 1 187 ? 19.167 -9.998 0.678 1.00 83.81 187 SER A N 1
ATOM 1469 C CA . SER A 1 187 ? 18.552 -11.023 -0.174 1.00 83.81 187 SER A CA 1
ATOM 1470 C C . SER A 1 187 ? 18.096 -10.450 -1.520 1.00 83.81 187 SER A C 1
ATOM 1472 O O . SER A 1 187 ? 18.359 -11.044 -2.565 1.00 83.81 187 SER A O 1
ATOM 1474 N N . LEU A 1 188 ? 17.471 -9.268 -1.518 1.00 85.56 188 LEU A N 1
ATOM 1475 C CA . LEU A 1 188 ? 17.021 -8.594 -2.739 1.00 85.56 188 LEU A CA 1
ATOM 1476 C C . LEU A 1 188 ? 18.186 -8.071 -3.580 1.00 85.56 188 LEU A C 1
ATOM 1478 O O . LEU A 1 188 ? 18.102 -8.095 -4.806 1.00 85.56 188 LEU A O 1
ATOM 1482 N N . LEU A 1 189 ? 19.283 -7.646 -2.949 1.00 85.62 189 LEU A N 1
ATOM 1483 C CA . LEU A 1 189 ? 20.502 -7.248 -3.647 1.00 85.62 189 LEU A CA 1
ATOM 1484 C C . LEU A 1 189 ? 21.156 -8.439 -4.357 1.00 85.62 189 LEU A C 1
ATOM 1486 O O . LEU A 1 189 ? 21.495 -8.326 -5.532 1.00 85.62 189 LEU A O 1
ATOM 1490 N N . VAL A 1 190 ? 21.260 -9.594 -3.692 1.00 86.12 190 VAL A N 1
ATOM 1491 C CA . VAL A 1 190 ? 21.772 -10.835 -4.300 1.00 86.12 190 VAL A CA 1
ATOM 1492 C C . VAL A 1 190 ? 20.896 -11.262 -5.482 1.00 86.12 190 VAL A C 1
ATOM 1494 O O . VAL A 1 190 ? 21.412 -11.511 -6.572 1.00 86.12 190 VAL A O 1
ATOM 1497 N N . LEU A 1 191 ? 19.569 -11.251 -5.313 1.00 86.56 191 LEU A N 1
ATOM 1498 C CA . LEU A 1 191 ? 18.611 -11.520 -6.394 1.00 86.56 191 LEU A CA 1
ATOM 1499 C C . LEU A 1 191 ? 18.737 -10.527 -7.562 1.00 86.56 191 LEU A C 1
ATOM 1501 O O . LEU A 1 191 ? 18.498 -10.897 -8.709 1.00 86.56 191 LEU A O 1
ATOM 1505 N N . TYR A 1 192 ? 19.102 -9.272 -7.298 1.00 85.00 192 TYR A N 1
ATOM 1506 C CA . TYR A 1 192 ? 19.250 -8.242 -8.328 1.00 85.00 192 TYR A CA 1
ATOM 1507 C C . TYR A 1 192 ? 20.557 -8.355 -9.130 1.00 85.00 192 TYR A C 1
ATOM 1509 O O . TYR A 1 192 ? 20.595 -7.963 -10.303 1.00 85.00 192 TYR A O 1
ATOM 1517 N N . LEU A 1 193 ? 21.621 -8.879 -8.511 1.00 85.50 193 LEU A N 1
ATOM 1518 C CA . LEU A 1 193 ? 22.920 -9.110 -9.153 1.00 85.50 193 LEU A CA 1
ATOM 1519 C C . LEU A 1 193 ? 22.866 -10.256 -10.171 1.00 85.50 193 LEU A C 1
ATOM 1521 O O . LEU A 1 193 ? 23.575 -10.219 -11.174 1.00 85.50 193 LEU A O 1
ATOM 1525 N N . VAL A 1 194 ? 21.994 -11.242 -9.957 1.00 87.31 194 VAL A N 1
ATOM 1526 C CA . VAL A 1 194 ? 21.780 -12.345 -10.897 1.00 87.31 194 VAL A CA 1
ATOM 1527 C C . VAL A 1 194 ? 20.818 -11.903 -12.008 1.00 87.31 194 VAL A C 1
ATOM 1529 O O . VAL A 1 194 ? 19.630 -11.675 -11.779 1.00 87.31 194 VAL A O 1
ATOM 1532 N N . SER A 1 195 ? 21.316 -11.823 -13.248 1.00 78.62 195 SER A N 1
ATOM 1533 C CA . SER A 1 195 ? 20.572 -11.322 -14.419 1.00 78.62 195 SER A CA 1
ATOM 1534 C C . SER A 1 195 ? 19.205 -11.986 -14.612 1.00 78.62 195 SER A C 1
ATOM 1536 O O . SER A 1 195 ? 18.238 -11.316 -14.969 1.00 78.62 195 SER A O 1
ATOM 1538 N N . ARG A 1 196 ? 19.108 -13.293 -14.327 1.00 81.69 196 ARG A N 1
ATOM 1539 C CA . ARG A 1 196 ? 17.881 -14.092 -14.480 1.00 81.69 196 ARG A CA 1
ATOM 1540 C C . ARG A 1 196 ? 16.803 -13.768 -13.440 1.00 81.69 196 ARG A C 1
ATOM 1542 O O . ARG A 1 196 ? 15.627 -13.949 -13.726 1.00 81.69 196 ARG A O 1
ATOM 1549 N N . THR A 1 197 ? 17.182 -13.282 -12.258 1.00 85.00 197 THR A N 1
ATOM 1550 C CA . THR A 1 197 ? 16.261 -12.989 -11.142 1.00 85.00 197 THR A CA 1
ATOM 1551 C C . THR A 1 197 ? 16.051 -11.493 -10.914 1.00 85.00 197 THR A C 1
ATOM 1553 O O . THR A 1 197 ? 15.293 -11.099 -10.028 1.00 85.00 197 THR A O 1
ATOM 1556 N N . ARG A 1 198 ? 16.671 -10.636 -11.734 1.00 78.75 198 ARG A N 1
ATOM 1557 C CA . ARG A 1 198 ? 16.572 -9.174 -11.631 1.00 78.75 198 ARG A CA 1
ATOM 1558 C C . ARG A 1 198 ? 15.132 -8.659 -11.732 1.00 78.75 198 ARG A C 1
ATOM 1560 O O . ARG A 1 198 ? 14.767 -7.740 -10.999 1.00 78.75 198 ARG A O 1
ATOM 1567 N N . SER A 1 199 ? 14.313 -9.231 -12.615 1.00 77.12 199 SER A N 1
ATOM 1568 C CA . SER A 1 199 ? 12.889 -8.879 -12.740 1.00 77.12 199 SER A CA 1
ATOM 1569 C C . SER A 1 199 ? 12.123 -9.200 -11.456 1.00 77.12 199 SER A C 1
ATOM 1571 O O . SER A 1 199 ? 11.428 -8.335 -10.927 1.00 77.12 199 SER A O 1
ATOM 1573 N N . THR A 1 200 ? 12.342 -10.389 -10.896 1.00 80.75 200 THR A N 1
ATOM 1574 C CA . THR A 1 200 ? 11.743 -10.841 -9.634 1.00 80.75 200 THR A CA 1
ATOM 1575 C C . THR A 1 200 ? 12.182 -9.977 -8.453 1.00 80.75 200 THR A C 1
ATOM 1577 O O . THR A 1 200 ? 11.355 -9.593 -7.631 1.00 80.75 200 THR A O 1
ATOM 1580 N N . ALA A 1 201 ? 13.462 -9.596 -8.384 1.00 83.44 201 ALA A N 1
ATOM 1581 C CA . ALA A 1 201 ? 13.972 -8.692 -7.353 1.00 83.44 201 ALA A CA 1
ATOM 1582 C C . ALA A 1 201 ? 13.264 -7.328 -7.396 1.00 83.44 201 ALA A C 1
ATOM 1584 O O . ALA A 1 201 ? 12.858 -6.793 -6.365 1.00 83.44 201 ALA A O 1
ATOM 1585 N N . LEU A 1 202 ? 13.076 -6.772 -8.597 1.00 81.62 202 LEU A N 1
ATOM 1586 C CA . LEU A 1 202 ? 12.362 -5.510 -8.792 1.00 81.62 202 LEU A CA 1
ATOM 1587 C C . LEU A 1 202 ? 10.878 -5.619 -8.419 1.00 81.62 202 LEU A C 1
ATOM 1589 O O . LEU A 1 202 ? 10.332 -4.671 -7.857 1.00 81.62 202 LEU A O 1
ATOM 1593 N N . GLU A 1 203 ? 10.226 -6.743 -8.713 1.00 78.44 203 GLU A N 1
ATOM 1594 C CA . GLU A 1 203 ? 8.837 -7.000 -8.317 1.00 78.44 203 GLU A CA 1
ATOM 1595 C C . GLU A 1 203 ? 8.681 -7.155 -6.806 1.00 78.44 203 GLU A C 1
ATOM 1597 O O . GLU A 1 203 ? 7.814 -6.507 -6.227 1.00 78.44 203 GLU A O 1
ATOM 1602 N N . LEU A 1 204 ? 9.560 -7.911 -6.146 1.00 79.62 204 LEU A N 1
ATOM 1603 C CA . LEU A 1 204 ? 9.554 -8.066 -4.690 1.00 79.62 204 L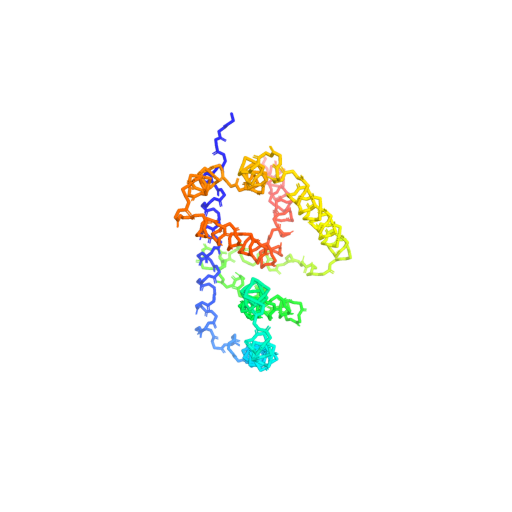EU A CA 1
ATOM 1604 C C . LEU A 1 204 ? 9.797 -6.737 -3.970 1.00 79.62 204 LEU A C 1
ATOM 1606 O O . LEU A 1 204 ? 9.112 -6.426 -2.996 1.00 79.62 204 LEU A O 1
ATOM 1610 N N . VAL A 1 205 ? 10.733 -5.919 -4.465 1.00 81.00 205 VAL A N 1
ATOM 1611 C CA . VAL A 1 205 ? 10.974 -4.581 -3.908 1.00 81.00 205 VAL A CA 1
ATOM 1612 C C . VAL A 1 205 ? 9.732 -3.704 -4.025 1.00 81.00 205 VAL A C 1
ATOM 1614 O O . VAL A 1 205 ? 9.373 -3.016 -3.070 1.00 81.00 205 VAL A O 1
ATOM 1617 N N . ARG A 1 206 ? 9.060 -3.731 -5.180 1.00 74.94 206 ARG A N 1
ATOM 1618 C CA . ARG A 1 206 ? 7.812 -2.985 -5.397 1.00 74.94 206 ARG A CA 1
ATOM 1619 C C . ARG A 1 206 ? 6.708 -3.466 -4.466 1.00 74.94 206 ARG A C 1
ATOM 1621 O O . ARG A 1 206 ? 6.168 -2.648 -3.731 1.00 74.94 206 ARG A O 1
ATOM 1628 N N . LEU A 1 207 ? 6.461 -4.776 -4.429 1.00 76.12 207 LEU A N 1
ATOM 1629 C CA . LEU A 1 207 ? 5.456 -5.388 -3.564 1.00 76.12 207 LEU A CA 1
ATOM 1630 C C . LEU A 1 207 ? 5.679 -5.006 -2.101 1.00 76.12 207 LEU A C 1
ATOM 1632 O O . LEU A 1 207 ? 4.729 -4.672 -1.403 1.00 76.12 207 LEU A O 1
ATOM 1636 N N . TRP A 1 208 ? 6.931 -4.987 -1.642 1.00 79.31 208 TRP A N 1
ATOM 1637 C CA . TRP A 1 208 ? 7.254 -4.551 -0.289 1.00 79.31 208 TRP A CA 1
ATOM 1638 C C . TRP A 1 208 ? 6.930 -3.074 -0.048 1.00 79.31 208 TRP A C 1
ATOM 1640 O O . TRP A 1 208 ? 6.370 -2.739 0.993 1.00 79.31 208 TRP A O 1
ATOM 1650 N N . PHE A 1 209 ? 7.268 -2.178 -0.982 1.00 75.25 209 PHE A N 1
ATOM 1651 C CA . PHE A 1 209 ? 6.952 -0.752 -0.840 1.00 75.25 209 PHE A CA 1
ATOM 1652 C C . PHE A 1 209 ? 5.445 -0.496 -0.845 1.00 75.25 209 PHE A C 1
ATOM 1654 O O . PHE A 1 209 ? 4.977 0.316 -0.045 1.00 75.25 209 PHE A O 1
ATOM 1661 N N . ASP A 1 210 ? 4.704 -1.201 -1.697 1.00 72.31 210 ASP A N 1
ATOM 1662 C CA . ASP A 1 210 ? 3.250 -1.096 -1.789 1.00 72.31 210 ASP A CA 1
ATOM 1663 C C . ASP A 1 210 ? 2.596 -1.661 -0.522 1.00 72.31 210 ASP A C 1
ATOM 1665 O O . ASP A 1 210 ? 1.833 -0.961 0.143 1.00 72.31 210 ASP A O 1
ATOM 1669 N N . ALA A 1 211 ? 2.989 -2.865 -0.094 1.00 72.50 211 ALA A N 1
ATOM 1670 C CA . ALA A 1 211 ? 2.516 -3.479 1.145 1.00 72.50 211 ALA A CA 1
ATOM 1671 C C . ALA A 1 211 ? 2.835 -2.618 2.373 1.00 72.50 211 ALA A C 1
ATOM 1673 O O . ALA A 1 211 ? 1.993 -2.465 3.254 1.00 72.50 211 ALA A O 1
ATOM 1674 N N . ARG A 1 212 ? 4.021 -2.001 2.432 1.00 75.75 212 ARG A N 1
ATOM 1675 C CA . ARG A 1 212 ? 4.393 -1.083 3.514 1.00 75.75 212 ARG A CA 1
ATOM 1676 C C . ARG A 1 212 ? 3.538 0.179 3.514 1.00 75.75 212 ARG A C 1
ATOM 1678 O O . ARG A 1 212 ? 3.184 0.650 4.592 1.00 75.75 212 ARG A O 1
ATOM 1685 N N . ALA A 1 213 ? 3.242 0.748 2.347 1.00 71.81 213 ALA A N 1
ATOM 1686 C CA . ALA A 1 213 ? 2.380 1.921 2.242 1.00 71.81 213 ALA A CA 1
ATOM 1687 C C . ALA A 1 213 ? 0.953 1.591 2.698 1.00 71.81 213 ALA A C 1
ATOM 1689 O O . ALA A 1 213 ? 0.402 2.305 3.529 1.00 71.81 213 ALA A O 1
ATOM 1690 N N . ILE A 1 214 ? 0.412 0.460 2.240 1.00 71.19 214 ILE A N 1
ATOM 1691 C CA . ILE A 1 214 ? -0.909 -0.041 2.633 1.00 71.19 214 ILE A CA 1
ATOM 1692 C C . ILE A 1 214 ? -0.955 -0.330 4.132 1.00 71.19 214 ILE A C 1
ATOM 1694 O O . ILE A 1 214 ? -1.872 0.114 4.810 1.00 71.19 214 ILE A O 1
ATOM 1698 N N . ALA A 1 215 ? 0.039 -1.039 4.670 1.00 71.44 215 ALA A N 1
ATOM 1699 C CA . ALA A 1 215 ? 0.112 -1.346 6.092 1.00 71.44 215 ALA A CA 1
ATOM 1700 C C . ALA A 1 215 ? 0.221 -0.069 6.928 1.00 71.44 215 ALA A C 1
ATOM 1702 O O . ALA A 1 215 ? -0.458 0.055 7.941 1.00 71.44 215 ALA A O 1
ATOM 1703 N N . ARG A 1 216 ? 1.025 0.910 6.497 1.00 73.88 216 ARG A N 1
ATOM 1704 C CA . ARG A 1 216 ? 1.062 2.215 7.157 1.00 73.88 216 ARG A CA 1
ATOM 1705 C C . ARG A 1 216 ? -0.336 2.818 7.172 1.00 73.88 216 ARG A C 1
ATOM 1707 O O . ARG A 1 216 ? -0.837 3.070 8.251 1.00 73.88 216 ARG A O 1
ATOM 1714 N N . GLU A 1 217 ? -0.997 2.940 6.026 1.00 71.06 217 GLU A N 1
ATOM 1715 C CA . GLU A 1 217 ? -2.331 3.536 5.952 1.00 71.06 217 GLU A CA 1
ATOM 1716 C C . GLU A 1 217 ? -3.374 2.775 6.781 1.00 71.06 217 GLU A C 1
ATOM 1718 O O . GLU A 1 217 ? -4.217 3.378 7.431 1.00 71.06 217 GLU A O 1
ATOM 1723 N N . LEU A 1 218 ? -3.321 1.446 6.817 1.00 72.06 218 LEU A N 1
ATOM 1724 C CA . LEU A 1 218 ? -4.274 0.653 7.586 1.00 72.06 218 LEU A CA 1
ATOM 1725 C C . LEU A 1 218 ? -4.022 0.763 9.095 1.00 72.06 218 LEU A C 1
ATOM 1727 O O . LEU A 1 218 ? -4.975 0.805 9.872 1.00 72.06 218 LEU A O 1
ATOM 1731 N N . PHE A 1 219 ? -2.748 0.801 9.508 1.00 72.81 219 PHE A N 1
ATOM 1732 C CA . PHE A 1 219 ? -2.351 0.714 10.913 1.00 72.81 219 PHE A CA 1
ATOM 1733 C C . PHE A 1 219 ? -2.000 2.058 11.579 1.00 72.81 219 PHE A C 1
ATOM 1735 O O . PHE A 1 219 ? -1.914 2.093 12.808 1.00 72.81 219 PHE A O 1
ATOM 1742 N N . THR A 1 220 ? -1.871 3.165 10.832 1.00 72.19 220 THR A N 1
ATOM 1743 C CA . THR A 1 220 ? -1.688 4.537 11.361 1.00 72.19 220 THR A CA 1
ATOM 1744 C C . THR A 1 220 ? -2.598 4.848 12.558 1.00 72.19 220 THR A C 1
ATOM 1746 O O . THR A 1 220 ? -2.061 5.176 13.614 1.00 72.19 220 THR A O 1
ATOM 1749 N N . PRO A 1 221 ? -3.931 4.635 12.504 1.00 69.44 221 PRO A N 1
ATOM 1750 C CA . PRO A 1 221 ? -4.809 5.032 13.605 1.00 69.44 221 PRO A CA 1
ATOM 1751 C C . PRO A 1 221 ? -4.615 4.184 14.872 1.00 69.44 221 PRO A C 1
ATOM 1753 O O . PRO A 1 221 ? -5.125 4.535 15.931 1.00 69.44 221 PRO A O 1
ATOM 1756 N N . PHE A 1 222 ? -3.897 3.060 14.796 1.00 72.00 222 PHE A N 1
ATOM 1757 C CA . PHE A 1 222 ? -3.503 2.286 15.978 1.00 72.00 222 PHE A CA 1
ATOM 1758 C C . PHE A 1 222 ? -2.164 2.752 16.531 1.00 72.00 222 PHE A C 1
ATOM 1760 O O . PHE A 1 222 ? -1.983 2.795 17.747 1.00 72.00 222 PHE A O 1
ATOM 1767 N N . VAL A 1 223 ? -1.235 3.120 15.646 1.00 72.69 223 VAL A N 1
ATOM 1768 C CA . VAL A 1 223 ? 0.037 3.733 16.040 1.00 72.69 223 VAL A CA 1
ATOM 1769 C C . VAL A 1 223 ? -0.226 5.051 16.765 1.00 72.69 223 VAL A C 1
ATOM 1771 O O . VAL A 1 223 ? 0.391 5.286 17.800 1.00 72.69 223 VAL A O 1
ATOM 1774 N N . ASP A 1 224 ? -1.202 5.835 16.315 1.00 72.69 224 ASP A N 1
ATOM 1775 C CA . ASP A 1 224 ? -1.565 7.119 16.925 1.00 72.69 224 ASP A CA 1
ATOM 1776 C C . ASP A 1 224 ? -2.203 6.972 18.319 1.00 72.69 224 ASP A C 1
ATOM 1778 O O . ASP A 1 224 ? -2.114 7.881 19.141 1.00 72.69 224 ASP A O 1
ATOM 1782 N N . ARG A 1 225 ? -2.764 5.799 18.659 1.00 74.81 225 ARG A N 1
ATOM 1783 C CA . ARG A 1 225 ? -3.237 5.500 20.030 1.00 74.81 225 ARG A CA 1
ATOM 1784 C C . ARG A 1 225 ? -2.103 5.140 20.984 1.00 74.81 225 ARG A C 1
ATOM 1786 O O . ARG A 1 225 ? -2.285 5.207 22.198 1.00 74.81 225 ARG A O 1
ATOM 1793 N N . LEU A 1 226 ? -0.936 4.743 20.471 1.00 78.81 226 LEU A N 1
ATOM 1794 C CA . LEU A 1 226 ? 0.176 4.259 21.290 1.00 78.81 226 LEU A CA 1
ATOM 1795 C C . LEU A 1 226 ? 0.751 5.336 22.234 1.00 78.81 226 LEU A C 1
ATOM 1797 O O . LEU A 1 226 ? 1.007 5.003 23.393 1.00 78.81 226 LEU A O 1
ATOM 1801 N N . PRO A 1 227 ? 0.959 6.601 21.814 1.00 79.56 227 PRO A N 1
ATOM 1802 C CA . PRO A 1 227 ? 1.386 7.672 22.714 1.00 79.56 227 PRO A CA 1
ATOM 1803 C C . PRO A 1 227 ? 0.373 7.936 23.832 1.00 79.56 227 PRO A C 1
ATOM 1805 O O . PRO A 1 227 ? 0.762 7.993 24.996 1.00 79.56 227 PRO A O 1
ATOM 1808 N N . ALA A 1 228 ? -0.919 8.014 23.496 1.00 77.38 228 ALA A N 1
ATOM 1809 C CA . ALA A 1 228 ? -1.989 8.238 24.468 1.00 77.38 228 ALA A CA 1
ATOM 1810 C C . ALA A 1 228 ? -2.092 7.086 25.484 1.00 77.38 228 ALA A C 1
ATOM 1812 O O . ALA A 1 228 ? -2.204 7.320 26.687 1.00 77.38 228 ALA A O 1
ATOM 1813 N N . LEU A 1 229 ? -1.953 5.840 25.021 1.00 80.56 229 LEU A N 1
ATOM 1814 C CA . LEU A 1 229 ? -1.912 4.660 25.886 1.00 80.56 229 LEU A CA 1
ATOM 1815 C C . LEU A 1 229 ? -0.707 4.693 26.841 1.00 80.56 229 LEU A C 1
ATOM 1817 O O . LEU A 1 229 ? -0.837 4.370 28.019 1.00 80.56 229 LEU A O 1
ATOM 1821 N N . LYS A 1 230 ? 0.474 5.096 26.352 1.00 82.12 230 LYS A N 1
ATOM 1822 C CA . LYS A 1 230 ? 1.675 5.237 27.189 1.00 82.12 230 LYS A CA 1
ATOM 1823 C C . LYS A 1 230 ? 1.510 6.334 28.236 1.00 82.12 230 LYS A C 1
ATOM 1825 O O . LYS A 1 230 ? 1.890 6.110 29.378 1.00 82.12 230 LYS A O 1
ATOM 1830 N N . ALA A 1 231 ? 0.925 7.473 27.872 1.00 78.88 231 ALA A N 1
ATOM 1831 C CA . ALA A 1 231 ? 0.647 8.560 28.808 1.00 78.88 231 ALA A CA 1
ATOM 1832 C C . ALA A 1 231 ? -0.304 8.112 29.932 1.00 78.88 231 ALA A C 1
ATOM 1834 O O . ALA A 1 231 ? -0.027 8.359 31.104 1.00 78.88 231 ALA A O 1
ATOM 1835 N N . GLN A 1 232 ? -1.365 7.368 29.598 1.00 78.38 232 GLN A N 1
ATOM 1836 C CA . GLN A 1 232 ? -2.266 6.775 30.594 1.00 78.38 232 GLN A CA 1
ATOM 1837 C C . GLN A 1 232 ? -1.555 5.746 31.482 1.00 78.38 232 GLN A C 1
ATOM 1839 O O . GLN A 1 232 ? -1.751 5.750 32.692 1.00 78.38 232 GLN A O 1
ATOM 1844 N N . ALA A 1 233 ? -0.703 4.888 30.913 1.00 75.44 233 ALA A N 1
ATOM 1845 C CA . ALA A 1 233 ? 0.053 3.900 31.682 1.00 75.44 233 ALA A CA 1
ATOM 1846 C C . ALA A 1 233 ? 1.057 4.539 32.658 1.00 75.44 233 ALA A C 1
ATOM 1848 O O . ALA A 1 233 ? 1.263 4.005 33.744 1.00 75.44 233 ALA A O 1
ATOM 1849 N N . ILE A 1 234 ? 1.667 5.670 32.283 1.00 72.62 234 ILE A N 1
ATOM 1850 C CA . ILE A 1 234 ? 2.560 6.448 33.154 1.00 72.62 234 ILE A CA 1
ATOM 1851 C C . ILE A 1 234 ? 1.752 7.089 34.287 1.00 72.62 234 ILE A C 1
ATOM 1853 O O . ILE A 1 234 ? 2.048 6.836 35.448 1.00 72.62 234 ILE A O 1
ATOM 1857 N N . SER A 1 235 ? 0.660 7.790 33.964 1.00 71.19 235 SER A N 1
ATOM 1858 C CA . SER A 1 235 ? -0.218 8.410 34.967 1.00 71.19 235 SER A CA 1
ATOM 1859 C C . SER A 1 235 ? -0.753 7.405 35.993 1.00 71.19 235 SER A C 1
ATOM 1861 O O . SER A 1 235 ? -0.776 7.709 37.181 1.00 71.19 235 SER A O 1
ATOM 1863 N N . ASN A 1 236 ? -1.126 6.198 35.553 1.00 69.81 236 ASN A N 1
ATOM 1864 C CA . ASN A 1 236 ? -1.648 5.155 36.438 1.00 69.81 236 ASN A CA 1
ATOM 1865 C C . ASN A 1 236 ? -0.557 4.543 37.344 1.00 69.81 236 ASN A C 1
ATOM 1867 O O . ASN A 1 236 ? -0.841 4.042 38.432 1.00 69.81 236 ASN A O 1
ATOM 1871 N N . ARG A 1 237 ? 0.706 4.572 36.895 1.00 67.69 237 ARG A N 1
ATOM 1872 C CA . ARG A 1 237 ? 1.869 4.122 37.671 1.00 67.69 237 ARG A CA 1
ATOM 1873 C C . ARG A 1 237 ? 2.234 5.133 38.755 1.00 67.69 237 ARG A C 1
ATOM 1875 O O . ARG A 1 237 ? 2.507 4.721 39.879 1.00 67.69 237 ARG A O 1
ATOM 1882 N N . ASP A 1 238 ? 2.167 6.419 38.429 1.00 60.34 238 ASP A N 1
ATOM 1883 C CA . ASP A 1 238 ? 2.441 7.508 39.368 1.00 60.34 238 ASP A CA 1
ATOM 1884 C C . ASP A 1 238 ? 1.373 7.560 40.473 1.00 60.34 238 ASP A C 1
ATOM 1886 O O . ASP A 1 238 ? 1.707 7.654 41.650 1.00 60.34 238 ASP A O 1
ATOM 1890 N N . SER A 1 239 ? 0.090 7.366 40.145 1.00 59.19 239 SER A N 1
ATOM 1891 C CA . SER A 1 239 ? -0.979 7.271 41.153 1.00 59.19 239 SER A CA 1
ATOM 1892 C C . SER A 1 239 ? -0.829 6.070 42.093 1.00 59.19 239 SER A C 1
ATOM 1894 O O . SER A 1 239 ? -1.165 6.170 43.269 1.00 59.19 239 SER A O 1
ATOM 1896 N N . HIS A 1 240 ? -0.289 4.947 41.612 1.00 55.69 240 HIS A N 1
ATOM 1897 C CA . HIS A 1 240 ? -0.014 3.785 42.462 1.00 55.69 240 HIS A CA 1
ATOM 1898 C C . HIS A 1 240 ? 1.195 3.976 43.387 1.00 55.69 240 HIS A C 1
ATOM 1900 O O . HIS A 1 240 ? 1.226 3.346 44.438 1.00 55.69 240 HIS A O 1
ATOM 1906 N N . GLN A 1 241 ? 2.157 4.835 43.031 1.00 53.56 241 GLN A N 1
ATOM 1907 C CA . GLN A 1 241 ? 3.296 5.175 43.895 1.00 53.56 241 GLN A CA 1
ATOM 1908 C C . GLN A 1 241 ? 2.954 6.207 44.977 1.00 53.56 241 GLN A C 1
ATOM 1910 O O . GLN A 1 241 ? 3.640 6.263 45.987 1.00 53.56 241 GLN A O 1
ATOM 1915 N N . ILE A 1 242 ? 1.905 7.013 44.786 1.00 52.12 242 ILE A N 1
ATOM 1916 C CA . ILE A 1 242 ? 1.452 8.009 45.775 1.00 52.12 242 ILE A CA 1
ATOM 1917 C C . ILE A 1 242 ? 0.563 7.366 46.861 1.00 52.12 242 ILE A C 1
ATOM 1919 O O . ILE A 1 242 ? 0.409 7.919 47.946 1.00 52.12 242 ILE A O 1
ATOM 1923 N N . CYS A 1 243 ? -0.014 6.190 46.589 1.00 46.00 243 CYS A N 1
ATOM 1924 C CA . CYS A 1 243 ? -0.880 5.455 47.519 1.00 46.00 243 CYS A CA 1
ATOM 1925 C C . CYS A 1 243 ? -0.173 4.327 48.300 1.00 46.00 243 CYS A C 1
ATOM 1927 O O . CYS A 1 243 ? -0.859 3.522 48.933 1.00 46.00 243 CYS A O 1
ATOM 1929 N N . THR A 1 244 ? 1.159 4.255 48.256 1.00 44.25 244 THR A N 1
ATOM 1930 C CA . THR A 1 244 ? 1.999 3.341 49.057 1.00 44.25 244 THR A CA 1
ATOM 1931 C C . THR A 1 244 ? 2.941 4.134 49.936 1.00 44.25 244 THR A C 1
ATOM 1933 O O . THR A 1 244 ? 3.065 3.779 51.125 1.00 44.25 244 THR A O 1
#

Foldseek 3Di:
DPDCVVVVVVVVVLLVQLLVVLVVVCVVDPVSCVVCVVVVVCLVVQLVVVLVVLVVVLVVVLVVCVVVVPVVVSVVVNVVSVVVSVCSSLVSVLVSCVVPVVSLLSSNLSSVCVPPVPVSVVLNPDDFDLDDPVVVVVVVVVVVVVVVVCVCLVVCCVVCCVPPPCVSVLVVLLVLLVPPDPVLSVVLSVLCVPPVSVVVSVVVSVVVVSVVVSCCSSCVRVVVCVVVVVVVVVVVVVVVVVVD